Protein AF-A0AAD7EEX3-F1 (afdb_monomer_lite)

Radius of gyration: 23.63 Å; chains: 1; bounding box: 75×48×77 Å

Secondary structure (DSSP, 8-state):
-PPPP---PPP--SSHHHHTTS--HHHHHHHHHHHHHHTT-SSTTHHHHHHHHHHHHHHHHHTTTT-S-HHHHHHHHHHHHHHHTT---TTS-HHHHHHHHHHHHHHHHHHHHHHHHHHHHHH--GGGHHHHHHHHHHHHHHHHHHHHHHHHTTTHHHHHHHHHHHHHHHHHHHHHHHHHHHT--

InterPro domains:
  IPR059179 MLKL-like, MCAfunc domain [cd21037] (50-181)

Structure (mmCIF, N/CA/C/O backbone):
data_AF-A0AAD7EEX3-F1
#
_entry.id   AF-A0AAD7EEX3-F1
#
loop_
_atom_site.group_PDB
_atom_site.id
_atom_site.type_symbol
_atom_site.label_atom_id
_atom_site.label_alt_id
_atom_site.label_comp_id
_atom_site.label_asym_id
_atom_site.label_entity_id
_atom_site.label_seq_id
_atom_site.pdbx_PDB_ins_code
_atom_site.Cartn_x
_atom_site.Cartn_y
_atom_site.Cartn_z
_atom_site.occupancy
_atom_site.B_iso_or_equiv
_atom_site.auth_seq_id
_atom_site.auth_comp_id
_atom_site.auth_asym_id
_atom_site.auth_atom_id
_atom_site.pdbx_PDB_model_num
ATOM 1 N N . MET A 1 1 ? -36.257 -35.886 35.325 1.00 42.59 1 MET A N 1
ATOM 2 C CA . MET A 1 1 ? -35.041 -36.584 34.856 1.00 42.59 1 MET A CA 1
ATOM 3 C C . MET A 1 1 ? -34.690 -36.042 33.483 1.00 42.59 1 MET A C 1
ATOM 5 O O . MET A 1 1 ? -35.590 -35.787 32.696 1.00 42.59 1 MET A O 1
ATOM 9 N N . SER A 1 2 ? -33.412 -35.736 33.291 1.00 36.84 2 SER A N 1
ATOM 10 C CA . SER A 1 2 ? -32.883 -34.766 32.331 1.00 36.84 2 SER A CA 1
ATOM 11 C C . SER A 1 2 ? -32.832 -35.266 30.884 1.00 36.84 2 SER A C 1
ATOM 13 O O . SER A 1 2 ? -32.415 -36.390 30.625 1.00 36.84 2 SER A O 1
ATOM 15 N N . THR A 1 3 ? -33.178 -34.390 29.942 1.00 38.41 3 THR A N 1
ATOM 16 C CA . THR A 1 3 ? -32.831 -34.499 28.517 1.00 38.41 3 THR A CA 1
ATOM 17 C C . THR A 1 3 ? -31.334 -34.229 28.302 1.00 38.41 3 THR A C 1
ATOM 19 O O . THR A 1 3 ? -30.816 -33.292 28.918 1.00 38.41 3 THR A O 1
ATOM 22 N N . PRO A 1 4 ? -30.624 -34.950 27.413 1.00 38.34 4 PRO A N 1
ATOM 23 C CA . PRO A 1 4 ? -29.252 -34.604 27.054 1.00 38.34 4 PRO A CA 1
ATOM 24 C C . PRO A 1 4 ? -29.225 -33.424 26.071 1.00 38.34 4 PRO A C 1
ATOM 26 O O . PRO A 1 4 ? -29.848 -33.468 25.013 1.00 38.34 4 PRO A O 1
ATOM 29 N N . GLN A 1 5 ? -28.467 -32.381 26.413 1.00 35.47 5 GLN A N 1
ATOM 30 C CA . GLN A 1 5 ? -28.053 -31.321 25.493 1.00 35.47 5 GLN A CA 1
ATOM 31 C C . GLN A 1 5 ? -26.934 -31.844 24.580 1.00 35.47 5 GLN A C 1
ATOM 33 O O . GLN A 1 5 ? -25.832 -32.132 25.047 1.00 35.47 5 GLN A O 1
ATOM 38 N N . THR A 1 6 ? -27.166 -31.911 23.269 1.00 33.94 6 THR A N 1
ATOM 39 C CA . THR A 1 6 ? -26.080 -32.001 22.283 1.00 33.94 6 THR A CA 1
ATOM 40 C C . THR A 1 6 ? -25.408 -30.639 22.154 1.00 33.94 6 THR A C 1
ATOM 42 O O . THR A 1 6 ? -25.868 -29.748 21.444 1.00 33.94 6 THR A O 1
ATOM 45 N N . SER A 1 7 ? -24.305 -30.489 22.883 1.00 32.75 7 SER A N 1
ATOM 46 C CA . SER A 1 7 ? -23.315 -29.432 22.708 1.00 32.75 7 SER A CA 1
ATOM 47 C C . SER A 1 7 ? -22.639 -29.586 21.341 1.00 32.75 7 SER A C 1
ATOM 49 O O . SER A 1 7 ? -21.729 -30.394 21.166 1.00 32.75 7 SER A O 1
ATOM 51 N N . THR A 1 8 ? -23.066 -28.805 20.351 1.00 36.16 8 THR A N 1
ATOM 52 C CA . THR A 1 8 ? -22.266 -28.558 19.148 1.00 36.16 8 THR A CA 1
ATOM 53 C C . THR A 1 8 ? -21.136 -27.600 19.516 1.00 36.16 8 THR A C 1
ATOM 55 O O . THR A 1 8 ? -21.286 -26.380 19.448 1.00 36.16 8 THR A O 1
ATOM 58 N N . LYS A 1 9 ? -19.994 -28.150 19.941 1.00 34.88 9 LYS A N 1
ATOM 59 C CA . LYS A 1 9 ? -18.720 -27.418 19.924 1.00 34.88 9 LYS A CA 1
ATOM 60 C C . LYS A 1 9 ? -18.462 -26.936 18.489 1.00 34.88 9 LYS A C 1
ATOM 62 O O . LYS A 1 9 ? -18.470 -27.772 17.584 1.00 34.88 9 LYS A O 1
ATOM 67 N N . PRO A 1 10 ? -18.174 -25.646 18.252 1.00 36.75 10 PRO A N 1
ATOM 68 C CA . PRO A 1 10 ? -17.580 -25.237 16.990 1.00 36.75 10 PRO A CA 1
ATOM 69 C C . PRO A 1 10 ? -16.193 -25.886 16.895 1.00 36.75 10 PRO A C 1
ATOM 71 O O . PRO A 1 10 ? -15.364 -25.725 17.794 1.00 36.75 10 PRO A O 1
ATOM 74 N N . GLY A 1 11 ? -15.962 -26.662 15.835 1.00 34.41 11 GLY A N 1
ATOM 75 C CA . GLY A 1 11 ? -14.647 -27.207 15.498 1.00 34.41 11 GLY A CA 1
ATOM 76 C C . GLY A 1 11 ? -13.620 -26.105 15.189 1.00 34.41 11 GLY A C 1
ATOM 77 O O . GLY A 1 11 ? -13.974 -24.926 15.105 1.00 34.41 11 GLY A O 1
ATOM 78 N N . PRO A 1 12 ? -12.336 -26.462 15.017 1.00 37.53 12 PRO A N 1
ATOM 79 C CA . PRO A 1 12 ? -11.232 -25.518 14.903 1.00 37.53 12 PRO A CA 1
ATOM 80 C C . PRO A 1 12 ? -11.197 -24.870 13.513 1.00 37.53 12 PRO A C 1
ATOM 82 O O . PRO A 1 12 ? -10.319 -25.135 12.700 1.00 37.53 12 PRO A O 1
ATOM 85 N N . VAL A 1 13 ? -12.134 -23.969 13.236 1.00 44.16 13 VAL A N 1
ATOM 86 C CA . VAL A 1 13 ? -12.041 -23.033 12.111 1.00 44.16 13 VAL A CA 1
ATOM 87 C C . VAL A 1 13 ? -11.315 -21.785 12.617 1.00 44.16 13 VAL A C 1
ATOM 89 O O . VAL A 1 13 ? -11.942 -20.760 12.857 1.00 44.16 13 VAL A O 1
ATOM 92 N N . SER A 1 14 ? -10.017 -21.859 12.945 1.00 43.56 14 SER A N 1
ATOM 93 C CA . SER A 1 14 ? -9.374 -20.662 13.531 1.00 43.56 14 SER A CA 1
ATOM 94 C C . SER A 1 14 ? -7.872 -20.477 13.358 1.00 43.56 14 SER A C 1
ATOM 96 O O . SER A 1 14 ? -7.377 -19.410 13.704 1.00 43.56 14 SER A O 1
ATOM 98 N N . THR A 1 15 ? -7.122 -21.419 12.790 1.00 31.38 15 THR A N 1
ATOM 99 C CA . THR A 1 15 ? -5.659 -21.224 12.700 1.00 31.38 15 THR A CA 1
ATOM 100 C C . THR A 1 15 ? -5.207 -20.904 11.281 1.00 31.38 15 THR A C 1
ATOM 102 O O . THR A 1 15 ? -4.448 -19.959 11.089 1.00 31.38 15 THR A O 1
ATOM 105 N N . LEU A 1 16 ? -5.752 -21.590 10.269 1.00 28.31 16 LEU A N 1
ATOM 106 C CA . LEU A 1 16 ? -5.392 -21.335 8.869 1.00 28.31 16 LEU A CA 1
ATOM 107 C C . LEU A 1 16 ? -5.985 -20.024 8.329 1.00 28.31 16 LEU A C 1
ATOM 109 O O . LEU A 1 16 ? -5.279 -19.248 7.697 1.00 28.31 16 LEU A O 1
ATOM 113 N N . ALA A 1 17 ? -7.250 -19.727 8.651 1.00 31.88 17 ALA A N 1
ATOM 114 C CA . ALA A 1 17 ? -7.864 -18.443 8.301 1.00 31.88 17 ALA A CA 1
ATOM 115 C C . ALA A 1 17 ? -7.173 -17.279 9.029 1.00 31.88 17 ALA A C 1
ATOM 117 O O . ALA A 1 17 ? -6.963 -16.217 8.458 1.00 31.88 17 ALA A O 1
ATOM 118 N N . ARG A 1 18 ? -6.720 -17.502 10.270 1.00 33.53 18 ARG A N 1
ATOM 119 C CA . ARG A 1 18 ? -6.061 -16.472 11.080 1.00 33.53 18 ARG A CA 1
ATOM 120 C C . ARG A 1 18 ? -4.621 -16.180 10.651 1.00 33.53 18 ARG A C 1
ATOM 122 O O . ARG A 1 18 ? -4.167 -15.051 10.804 1.00 33.53 18 ARG A O 1
ATOM 129 N N . ALA A 1 19 ? -3.940 -17.157 10.050 1.00 32.38 19 ALA A N 1
ATOM 130 C CA . ALA A 1 19 ? -2.609 -16.991 9.467 1.00 32.38 19 ALA A CA 1
ATOM 131 C C . ALA A 1 19 ? -2.607 -16.145 8.176 1.00 32.38 19 ALA A C 1
ATOM 133 O O . ALA A 1 19 ? -1.583 -15.557 7.835 1.00 32.38 19 ALA A O 1
ATOM 134 N N . ALA A 1 20 ? -3.752 -16.003 7.496 1.00 37.72 20 ALA A N 1
ATOM 135 C CA . ALA A 1 20 ? -3.878 -15.169 6.300 1.00 37.72 20 ALA A CA 1
ATOM 136 C C . ALA A 1 20 ? -3.899 -13.650 6.592 1.00 37.72 20 ALA A C 1
ATOM 138 O O . ALA A 1 20 ? -3.737 -12.859 5.660 1.00 37.72 20 ALA A O 1
ATOM 139 N N . HIS A 1 21 ? -4.038 -13.243 7.862 1.00 47.44 21 HIS A N 1
ATOM 140 C CA . HIS A 1 21 ? -4.288 -11.858 8.303 1.00 47.44 21 HIS A CA 1
ATOM 141 C C . HIS A 1 21 ? -3.046 -11.098 8.803 1.00 47.44 21 HIS A C 1
ATOM 143 O O . HIS A 1 21 ? -3.142 -10.030 9.407 1.00 47.44 21 HIS A O 1
ATOM 149 N N . THR A 1 22 ? -1.852 -11.629 8.553 1.00 55.25 22 THR A N 1
ATOM 150 C CA . THR A 1 22 ? -0.594 -10.928 8.834 1.00 55.25 22 THR A CA 1
ATOM 151 C C . THR A 1 22 ? 0.191 -10.782 7.542 1.00 55.25 22 THR A C 1
ATOM 153 O O . THR A 1 22 ? 0.228 -11.699 6.716 1.00 55.25 22 THR A O 1
ATOM 156 N N . LEU A 1 23 ? 0.826 -9.625 7.357 1.00 66.88 23 LEU A N 1
ATOM 157 C CA . LEU A 1 23 ? 1.911 -9.495 6.395 1.00 66.88 23 LEU A CA 1
ATOM 158 C C . LEU A 1 23 ? 2.989 -10.499 6.825 1.00 66.88 23 LEU A C 1
ATOM 160 O O . LEU A 1 23 ? 3.595 -10.347 7.886 1.00 66.88 23 LEU A O 1
ATOM 164 N N . GLY A 1 24 ? 3.131 -11.592 6.072 1.00 67.19 24 GLY A N 1
ATOM 165 C CA . GLY A 1 24 ? 4.158 -12.592 6.348 1.00 67.19 24 GLY A CA 1
ATOM 166 C C . GLY A 1 24 ? 5.539 -11.962 6.188 1.00 67.19 24 GLY A C 1
ATOM 167 O O . GLY A 1 24 ? 5.706 -11.084 5.340 1.00 67.19 24 GLY A O 1
ATOM 168 N N . SER A 1 25 ? 6.526 -12.412 6.969 1.00 68.25 25 SER A N 1
ATOM 169 C CA . SER A 1 25 ? 7.915 -11.929 6.874 1.00 68.25 25 SER A CA 1
ATOM 170 C C . SER A 1 25 ? 8.437 -11.952 5.434 1.00 68.25 25 SER A C 1
ATOM 172 O O . SER A 1 25 ? 9.002 -10.966 4.979 1.00 68.25 25 SER A O 1
ATOM 174 N N . GLY A 1 26 ? 8.098 -12.997 4.671 1.00 70.44 26 GLY A N 1
ATOM 175 C CA . GLY A 1 26 ? 8.503 -13.130 3.270 1.00 70.44 26 GLY A CA 1
ATOM 176 C C . GLY A 1 26 ? 8.041 -11.998 2.341 1.00 70.44 26 GLY A C 1
ATOM 177 O O . GLY A 1 26 ? 8.740 -11.701 1.379 1.00 70.44 26 GLY A O 1
ATOM 178 N N . ILE A 1 27 ? 6.919 -11.317 2.616 1.00 78.94 27 ILE A N 1
ATOM 179 C CA . ILE A 1 27 ? 6.484 -10.158 1.806 1.00 78.94 27 ILE A CA 1
ATOM 180 C C . ILE A 1 27 ? 7.411 -8.969 2.045 1.00 78.94 27 ILE A C 1
ATOM 182 O O . ILE A 1 27 ? 7.815 -8.297 1.101 1.00 78.94 27 ILE A O 1
ATOM 186 N N . LEU A 1 28 ? 7.765 -8.716 3.303 1.00 80.50 28 LEU A N 1
ATOM 187 C CA . LEU A 1 28 ? 8.675 -7.629 3.647 1.00 80.50 28 LEU A CA 1
ATOM 188 C C . LEU A 1 28 ? 10.081 -7.888 3.141 1.00 80.50 28 LEU A C 1
ATOM 190 O O . LEU A 1 28 ? 10.702 -6.976 2.608 1.00 80.50 28 LEU A O 1
ATOM 194 N N . ASP A 1 29 ? 10.553 -9.125 3.251 1.00 78.88 29 ASP A N 1
ATOM 195 C CA . ASP A 1 29 ? 11.848 -9.510 2.701 1.00 78.88 29 ASP A CA 1
ATOM 196 C C . ASP A 1 29 ? 11.851 -9.343 1.173 1.00 78.88 29 ASP A C 1
ATOM 198 O O . ASP A 1 29 ? 12.786 -8.770 0.621 1.00 78.88 29 ASP A O 1
ATOM 202 N N . THR A 1 30 ? 10.755 -9.711 0.495 1.00 79.94 30 THR A N 1
ATOM 203 C CA . THR A 1 30 ? 10.584 -9.468 -0.949 1.00 79.94 30 THR A CA 1
ATOM 204 C C . THR A 1 30 ? 10.627 -7.978 -1.283 1.00 79.94 30 THR A C 1
ATOM 206 O O . THR A 1 30 ? 11.331 -7.585 -2.206 1.00 79.94 30 THR A O 1
ATOM 209 N N . LEU A 1 31 ? 9.915 -7.130 -0.536 1.00 83.31 31 LEU A N 1
ATOM 210 C CA . LEU A 1 31 ? 9.901 -5.681 -0.763 1.00 83.31 31 LEU A CA 1
ATOM 211 C C . LEU A 1 31 ? 11.257 -5.022 -0.458 1.00 83.31 31 LEU A C 1
ATOM 213 O O . LEU A 1 31 ? 11.640 -4.074 -1.140 1.00 83.31 31 LEU A O 1
ATOM 217 N N . ARG A 1 32 ? 12.007 -5.526 0.528 1.00 83.88 32 ARG A N 1
ATOM 218 C CA . ARG A 1 32 ? 13.373 -5.066 0.832 1.00 83.88 32 ARG A CA 1
ATOM 219 C C . ARG A 1 32 ? 14.346 -5.428 -0.281 1.00 83.88 32 ARG A C 1
ATOM 221 O O . ARG A 1 32 ? 15.034 -4.541 -0.776 1.00 83.88 32 ARG A O 1
ATOM 228 N N . LEU A 1 33 ? 14.327 -6.681 -0.732 1.00 78.56 33 LEU A N 1
ATOM 229 C CA . LEU A 1 33 ? 15.112 -7.127 -1.885 1.00 78.56 33 LEU A CA 1
ATOM 230 C C . LEU A 1 33 ? 14.736 -6.345 -3.147 1.00 78.56 33 LEU A C 1
ATOM 232 O O . LEU A 1 33 ? 15.603 -5.915 -3.900 1.00 78.56 33 LEU A O 1
ATOM 236 N N . ALA A 1 34 ? 13.441 -6.107 -3.355 1.00 79.00 34 ALA A N 1
ATOM 237 C CA . ALA A 1 34 ? 12.955 -5.313 -4.470 1.00 79.00 34 ALA A CA 1
ATOM 238 C C . ALA A 1 34 ? 13.449 -3.864 -4.399 1.00 79.00 34 ALA A C 1
ATOM 240 O O . ALA A 1 34 ? 13.838 -3.309 -5.418 1.00 79.00 34 ALA A O 1
ATOM 241 N N . LYS A 1 35 ? 13.485 -3.251 -3.211 1.00 84.38 35 LYS A N 1
ATOM 242 C CA . LYS A 1 35 ? 14.029 -1.899 -3.022 1.00 84.38 35 LYS A CA 1
ATOM 243 C C . LYS A 1 35 ? 15.515 -1.853 -3.368 1.00 84.38 35 LYS A C 1
ATOM 245 O O . LYS A 1 35 ? 15.947 -0.934 -4.060 1.00 84.38 35 LYS A O 1
ATOM 250 N N . GLU A 1 36 ? 16.288 -2.819 -2.880 1.00 79.75 36 GLU A N 1
ATOM 251 C CA . GLU A 1 36 ? 17.720 -2.917 -3.175 1.00 79.75 36 GLU A CA 1
ATOM 252 C C . GLU A 1 36 ? 17.954 -3.062 -4.679 1.00 79.75 36 GLU A C 1
ATOM 254 O O . GLU A 1 36 ? 18.734 -2.312 -5.255 1.00 79.75 36 GLU A O 1
ATOM 259 N N . ALA A 1 37 ? 17.210 -3.949 -5.335 1.00 73.69 37 ALA A N 1
ATOM 260 C CA . ALA A 1 37 ? 17.374 -4.204 -6.759 1.00 73.69 37 ALA A CA 1
ATOM 261 C C . ALA A 1 37 ? 16.751 -3.125 -7.668 1.00 73.69 37 ALA A C 1
ATOM 263 O O . ALA A 1 37 ? 17.151 -2.999 -8.824 1.00 73.69 37 ALA A O 1
ATOM 264 N N . ALA A 1 38 ? 15.804 -2.331 -7.162 1.00 76.44 38 ALA A N 1
ATOM 265 C CA . ALA A 1 38 ? 15.261 -1.164 -7.853 1.00 76.44 38 ALA A CA 1
ATOM 266 C C . ALA A 1 38 ? 16.136 0.090 -7.695 1.00 76.44 38 ALA A C 1
ATOM 268 O O . ALA A 1 38 ? 15.924 1.067 -8.411 1.00 76.44 38 ALA A O 1
ATOM 269 N N . THR A 1 39 ? 17.108 0.082 -6.775 1.00 78.44 39 THR A N 1
ATOM 270 C CA . THR A 1 39 ? 18.012 1.218 -6.568 1.00 78.44 39 THR A CA 1
ATOM 271 C C . THR A 1 39 ? 18.872 1.411 -7.813 1.00 78.44 39 THR A C 1
ATOM 273 O O . THR A 1 39 ? 19.656 0.536 -8.175 1.00 78.44 39 THR A O 1
ATOM 276 N N . GLY A 1 40 ? 18.719 2.555 -8.481 1.00 70.88 40 GLY A N 1
ATOM 277 C CA . GLY A 1 40 ? 19.400 2.812 -9.754 1.00 70.88 40 GLY A CA 1
ATOM 278 C C . GLY A 1 40 ? 18.831 2.022 -10.940 1.00 70.88 40 GLY A C 1
ATOM 279 O O . GLY A 1 40 ? 19.491 1.919 -11.973 1.00 70.88 40 GLY A O 1
ATOM 280 N N . SER A 1 41 ? 17.622 1.466 -10.805 1.00 70.25 41 SER A N 1
ATOM 281 C CA . SER A 1 41 ? 16.913 0.837 -11.918 1.00 70.25 41 SER A CA 1
ATOM 282 C C . SER A 1 41 ? 16.588 1.859 -13.006 1.00 70.25 41 SER A C 1
ATOM 284 O O . SER A 1 41 ? 16.241 3.006 -12.731 1.00 70.25 41 SER A O 1
ATOM 286 N N . SER A 1 42 ? 16.652 1.410 -14.257 1.00 70.31 42 SER A N 1
ATOM 287 C CA . SER A 1 42 ? 16.195 2.161 -15.427 1.00 70.31 42 SER A CA 1
ATOM 288 C C . SER A 1 42 ? 14.670 2.231 -15.546 1.00 70.31 42 SER A C 1
ATOM 290 O O . SER A 1 42 ? 14.176 2.957 -16.405 1.00 70.31 42 SER A O 1
ATOM 292 N N . VAL A 1 43 ? 13.924 1.469 -14.734 1.00 72.31 43 VAL A N 1
ATOM 293 C CA . VAL A 1 43 ? 12.458 1.453 -14.761 1.00 72.31 43 VAL A CA 1
ATOM 294 C C . VAL A 1 43 ? 11.945 2.682 -14.008 1.00 72.31 43 VAL A C 1
ATOM 296 O O . VAL A 1 43 ? 12.079 2.743 -12.779 1.00 72.31 43 VAL A O 1
ATOM 299 N N . PRO A 1 44 ? 11.355 3.670 -14.700 1.00 75.94 44 PRO A N 1
ATOM 300 C CA . PRO A 1 44 ? 10.949 4.893 -14.037 1.00 75.94 44 PRO A CA 1
ATOM 301 C C . PRO A 1 44 ? 9.744 4.648 -13.114 1.00 75.94 44 PRO A C 1
ATOM 303 O O . PRO A 1 44 ? 8.948 3.727 -13.305 1.00 75.94 44 PRO A O 1
ATOM 306 N N . GLY A 1 45 ? 9.685 5.405 -12.015 1.00 78.88 45 GLY A N 1
ATOM 307 C CA . GLY A 1 45 ? 8.665 5.268 -10.965 1.00 78.88 45 GLY A CA 1
ATOM 308 C C . GLY A 1 45 ? 8.787 4.032 -10.054 1.00 78.88 45 GLY A C 1
ATOM 309 O O . GLY A 1 45 ? 8.198 4.015 -8.968 1.00 78.88 45 GLY A O 1
ATOM 310 N N . LEU A 1 46 ? 9.586 3.022 -10.424 1.00 82.31 46 LEU A N 1
ATOM 311 C CA . LEU A 1 46 ? 9.679 1.747 -9.701 1.00 82.31 46 LEU A CA 1
ATOM 312 C C . LEU A 1 46 ? 10.275 1.899 -8.298 1.00 82.31 46 LEU A C 1
ATOM 314 O O . LEU A 1 46 ? 9.695 1.419 -7.322 1.00 82.31 46 LEU A O 1
ATOM 318 N N . G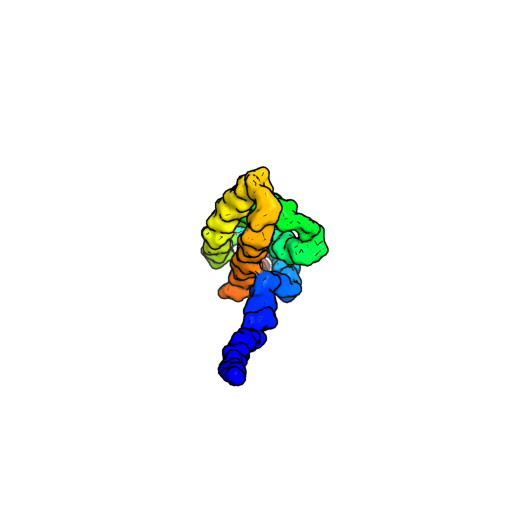LU A 1 47 ? 11.406 2.598 -8.175 1.00 85.69 47 GLU A N 1
ATOM 319 C CA . GLU A 1 47 ? 12.072 2.782 -6.882 1.00 85.69 47 GLU A CA 1
ATOM 320 C C . GLU A 1 47 ? 11.173 3.532 -5.886 1.00 85.69 47 GLU A C 1
ATOM 322 O O . GLU A 1 47 ? 11.012 3.100 -4.741 1.00 85.69 47 GLU A O 1
ATOM 327 N N . GLY A 1 48 ? 10.552 4.632 -6.325 1.00 85.62 48 GLY A N 1
ATOM 328 C CA . GLY A 1 48 ? 9.629 5.414 -5.501 1.00 85.62 48 GLY A CA 1
ATOM 329 C C . GLY A 1 48 ? 8.426 4.586 -5.052 1.00 85.62 48 GLY A C 1
ATOM 330 O O . GLY A 1 48 ? 8.086 4.577 -3.868 1.00 85.62 48 GLY A O 1
ATOM 331 N N . THR A 1 49 ? 7.844 3.814 -5.972 1.00 87.25 49 THR A N 1
ATOM 332 C CA . THR A 1 49 ? 6.707 2.938 -5.676 1.00 87.25 49 THR A CA 1
ATOM 333 C C . THR A 1 49 ? 7.066 1.877 -4.642 1.00 87.25 49 THR A C 1
ATOM 335 O O . THR A 1 49 ? 6.387 1.755 -3.622 1.00 87.25 49 THR A O 1
ATOM 338 N N . ILE A 1 50 ? 8.166 1.146 -4.844 1.00 87.50 50 ILE A N 1
ATOM 339 C CA . ILE A 1 50 ? 8.591 0.096 -3.912 1.00 87.50 50 ILE A CA 1
ATOM 340 C C . ILE A 1 50 ? 8.910 0.682 -2.537 1.00 87.50 50 ILE A C 1
ATOM 342 O O . ILE A 1 50 ? 8.516 0.099 -1.528 1.00 87.50 50 ILE A O 1
ATOM 346 N N . ARG A 1 51 ? 9.576 1.843 -2.467 1.00 89.00 51 ARG A N 1
ATOM 347 C CA . ARG A 1 51 ? 9.867 2.515 -1.190 1.00 89.00 51 ARG A CA 1
ATOM 348 C C . ARG A 1 51 ? 8.589 2.841 -0.420 1.00 89.00 51 ARG A C 1
ATOM 350 O O . ARG A 1 51 ? 8.518 2.542 0.771 1.00 89.00 51 ARG A O 1
ATOM 357 N N . THR A 1 52 ? 7.582 3.400 -1.085 1.00 88.56 52 THR A N 1
ATOM 358 C CA . THR A 1 52 ? 6.310 3.758 -0.443 1.00 88.56 52 THR A CA 1
ATOM 359 C C . THR A 1 52 ? 5.527 2.521 -0.003 1.00 88.56 52 THR A C 1
ATOM 361 O O . THR A 1 52 ? 5.034 2.467 1.125 1.00 88.56 52 THR A O 1
ATOM 364 N N . VAL A 1 53 ? 5.462 1.485 -0.846 1.00 89.69 53 VAL A N 1
ATOM 365 C CA . VAL A 1 53 ? 4.781 0.226 -0.504 1.00 89.69 53 VAL A CA 1
ATOM 366 C C . VAL A 1 53 ? 5.490 -0.500 0.643 1.00 89.69 53 VAL A C 1
ATOM 368 O O . VAL A 1 53 ? 4.820 -1.000 1.548 1.00 89.69 53 VAL A O 1
ATOM 371 N N . LEU A 1 54 ? 6.827 -0.516 0.659 1.00 89.00 54 LEU A N 1
ATOM 372 C CA . LEU A 1 54 ? 7.615 -1.070 1.761 1.00 89.00 54 LEU A CA 1
ATOM 373 C C . LEU A 1 54 ? 7.352 -0.318 3.069 1.00 89.00 54 LEU A C 1
ATOM 375 O O . LEU A 1 54 ? 7.096 -0.958 4.084 1.00 89.00 54 LEU A O 1
ATOM 379 N N . ALA A 1 55 ? 7.354 1.016 3.048 1.00 89.25 55 ALA A N 1
ATOM 380 C CA . ALA A 1 55 ? 7.087 1.818 4.240 1.00 89.25 55 ALA A CA 1
ATOM 381 C C . ALA A 1 55 ? 5.693 1.524 4.826 1.00 89.25 55 ALA A C 1
ATOM 383 O O . ALA A 1 55 ? 5.548 1.311 6.032 1.00 89.25 55 ALA A O 1
ATOM 384 N N . LEU A 1 56 ? 4.669 1.423 3.969 1.00 89.94 56 LEU A N 1
ATOM 385 C CA . LEU A 1 56 ? 3.324 1.024 4.385 1.00 89.94 56 LEU A CA 1
ATOM 386 C C . LEU A 1 56 ? 3.307 -0.402 4.966 1.00 89.94 56 LEU A C 1
ATOM 388 O O . LEU A 1 56 ? 2.675 -0.645 5.996 1.00 89.94 56 LEU A O 1
ATOM 392 N N . ALA A 1 57 ? 4.012 -1.342 4.335 1.00 88.19 57 ALA A N 1
ATOM 393 C CA . ALA A 1 57 ? 4.118 -2.726 4.789 1.00 88.19 57 ALA A CA 1
ATOM 394 C C . ALA A 1 57 ? 4.794 -2.846 6.166 1.00 88.19 57 ALA A C 1
ATOM 396 O O . ALA A 1 57 ? 4.301 -3.575 7.031 1.00 88.19 57 ALA A O 1
ATOM 397 N N . GLU A 1 58 ? 5.885 -2.110 6.392 1.00 87.50 58 GLU A N 1
ATOM 398 C CA . GLU A 1 58 ? 6.604 -2.069 7.671 1.00 87.50 58 GLU A CA 1
ATOM 399 C C . GLU A 1 58 ? 5.723 -1.490 8.777 1.00 87.50 58 GLU A C 1
ATOM 401 O O . GLU A 1 58 ? 5.647 -2.050 9.873 1.00 87.50 58 GLU A O 1
ATOM 406 N N . MET A 1 59 ? 4.970 -0.433 8.470 1.00 85.62 59 MET A N 1
ATOM 407 C CA . MET A 1 59 ? 4.006 0.150 9.396 1.00 85.62 59 MET A CA 1
ATOM 408 C C . MET A 1 59 ? 2.912 -0.873 9.771 1.00 85.62 59 MET A C 1
ATOM 410 O O . MET A 1 59 ? 2.636 -1.116 10.951 1.00 85.62 59 MET A O 1
ATOM 414 N N . VAL A 1 60 ? 2.318 -1.546 8.778 1.00 84.62 60 VAL A N 1
ATOM 415 C CA . VAL A 1 60 ? 1.265 -2.560 8.985 1.00 84.62 60 VAL A CA 1
ATOM 416 C C . VAL A 1 60 ? 1.774 -3.772 9.775 1.00 84.62 60 VAL A C 1
ATOM 418 O O . VAL A 1 60 ? 1.011 -4.373 10.537 1.00 84.62 60 VAL A O 1
ATOM 421 N N . GLN A 1 61 ? 3.056 -4.125 9.660 1.00 80.00 61 GLN A N 1
ATOM 422 C CA . GLN A 1 61 ? 3.665 -5.153 10.505 1.00 80.00 61 GLN A CA 1
ATOM 423 C C . GLN A 1 61 ? 3.921 -4.645 11.935 1.00 80.00 61 GLN A C 1
ATOM 425 O O . GLN A 1 61 ? 3.570 -5.334 12.901 1.00 80.00 61 GLN A O 1
ATOM 430 N N . GLY A 1 62 ? 4.461 -3.429 12.085 1.00 70.62 62 GLY A N 1
ATOM 431 C CA . GLY A 1 62 ? 4.736 -2.780 13.374 1.00 70.62 62 GLY A CA 1
ATOM 432 C C . GLY A 1 62 ? 3.488 -2.580 14.241 1.00 70.62 62 GLY A C 1
ATOM 433 O O . GLY A 1 62 ? 3.559 -2.618 15.474 1.00 70.62 62 GLY A O 1
ATOM 434 N N . PHE A 1 63 ? 2.311 -2.498 13.614 1.00 67.00 63 PHE A N 1
ATOM 435 C CA . PHE A 1 63 ? 1.003 -2.506 14.278 1.00 67.00 63 PHE A CA 1
ATOM 436 C C . PHE A 1 63 ? 0.822 -3.646 15.292 1.00 67.00 63 PHE A C 1
ATOM 438 O O . PHE A 1 63 ? 0.179 -3.444 16.320 1.00 67.00 63 PHE A O 1
ATOM 445 N N . ASN A 1 64 ? 1.375 -4.836 15.028 1.00 57.31 64 ASN A N 1
ATOM 446 C CA . ASN A 1 64 ? 1.236 -5.996 15.915 1.00 57.31 64 ASN A CA 1
ATOM 447 C C . ASN A 1 64 ? 2.207 -5.996 17.099 1.00 57.31 64 ASN A C 1
ATOM 449 O O . ASN A 1 64 ? 1.939 -6.658 18.099 1.00 57.31 64 ASN A O 1
ATOM 453 N N . GLN A 1 65 ? 3.338 -5.299 16.984 1.00 55.75 65 GLN A N 1
ATOM 454 C CA . GLN A 1 65 ? 4.457 -5.437 17.920 1.00 55.75 65 GLN A CA 1
ATOM 455 C C . GLN A 1 65 ? 4.637 -4.207 18.820 1.00 55.75 65 GLN A C 1
ATOM 457 O O . GLN A 1 65 ? 5.099 -4.343 19.951 1.00 55.75 65 GLN A O 1
ATOM 462 N N . SER A 1 66 ? 4.243 -3.014 18.360 1.00 49.72 66 SER A N 1
ATOM 463 C CA . SER A 1 66 ? 4.679 -1.748 18.979 1.00 49.72 66 SER A CA 1
ATOM 464 C C . SER A 1 66 ? 3.533 -0.863 19.486 1.00 49.72 66 SER A C 1
ATOM 466 O O . SER A 1 66 ? 3.734 0.008 20.337 1.00 49.72 66 SER A O 1
ATOM 468 N N . MET A 1 67 ? 2.307 -1.070 19.001 1.00 54.56 67 MET A N 1
ATOM 469 C CA . MET A 1 67 ? 1.188 -0.160 19.250 1.00 54.56 67 MET A CA 1
ATOM 470 C C . MET A 1 67 ? 0.361 -0.581 20.467 1.00 54.56 67 MET A C 1
ATOM 472 O O . MET A 1 67 ? -0.576 -1.367 20.373 1.00 54.56 67 MET A O 1
ATOM 476 N N . LYS A 1 68 ? 0.637 0.029 21.626 1.00 58.50 68 LYS A N 1
ATOM 477 C CA . LYS A 1 68 ? -0.178 -0.137 22.850 1.00 58.50 68 LYS A CA 1
ATOM 478 C C . LYS A 1 68 ? -1.620 0.392 22.705 1.00 58.50 68 LYS A C 1
ATOM 480 O O . LYS A 1 68 ? -2.456 0.131 23.565 1.00 58.50 68 LYS A O 1
ATOM 485 N N . SER A 1 69 ? -1.917 1.149 21.641 1.00 69.81 69 SER A N 1
ATOM 486 C CA . SER A 1 69 ? -3.232 1.742 21.373 1.00 69.81 69 SER A CA 1
ATOM 487 C C . SER A 1 69 ? -3.572 1.720 19.882 1.00 69.81 69 SER A C 1
ATOM 489 O O . SER A 1 69 ? -2.917 2.383 19.078 1.00 69.81 69 SER A O 1
ATOM 491 N N . ASN A 1 70 ? -4.673 1.050 19.532 1.00 68.44 70 ASN A N 1
ATOM 492 C CA . ASN A 1 70 ? -5.210 1.009 18.165 1.00 68.44 70 ASN A CA 1
ATOM 493 C C . ASN A 1 70 ? -5.532 2.406 17.608 1.00 68.44 70 ASN A C 1
ATOM 495 O O . ASN A 1 70 ? -5.480 2.621 16.404 1.00 68.44 70 ASN A O 1
ATOM 499 N N . LYS A 1 71 ? -5.850 3.377 18.477 1.00 71.81 71 LYS A N 1
ATOM 500 C CA . LYS A 1 71 ? -6.125 4.761 18.065 1.00 71.81 71 LYS A CA 1
ATOM 501 C C . LYS A 1 71 ? -4.871 5.457 17.530 1.00 71.81 71 LYS A C 1
ATOM 503 O O . LYS A 1 71 ? -4.966 6.183 16.548 1.00 71.81 71 LYS A O 1
ATOM 508 N N . LYS A 1 72 ? -3.717 5.219 18.165 1.00 76.81 72 LYS A N 1
ATOM 509 C CA . LYS A 1 72 ? -2.418 5.728 17.699 1.00 76.81 72 LYS A CA 1
ATOM 510 C C . LYS A 1 72 ? -2.027 5.050 16.388 1.00 76.81 72 LYS A C 1
ATOM 512 O O . LYS A 1 72 ? -1.664 5.725 15.438 1.00 76.81 72 LYS A O 1
ATOM 517 N N . ALA A 1 73 ? -2.241 3.739 16.327 1.00 73.12 73 ALA A N 1
ATOM 518 C CA . ALA A 1 73 ? -2.019 2.940 15.136 1.00 73.12 73 ALA A CA 1
ATOM 519 C C . ALA A 1 73 ? -2.781 3.511 13.927 1.00 73.12 73 ALA A C 1
ATOM 521 O O . ALA A 1 73 ? -2.187 3.825 12.902 1.00 73.12 73 ALA A O 1
ATOM 522 N N . LEU A 1 74 ? -4.085 3.748 14.068 1.00 78.94 74 LEU A N 1
ATOM 523 C CA . LEU A 1 74 ? -4.917 4.305 13.000 1.00 78.94 74 LEU A CA 1
ATOM 524 C C . LEU A 1 74 ? -4.472 5.709 12.543 1.00 78.94 74 LEU A C 1
ATOM 526 O O . LEU A 1 74 ? -4.583 6.027 11.360 1.00 78.94 74 LEU A O 1
ATOM 530 N N . ALA A 1 75 ? -3.993 6.544 13.471 1.00 81.50 75 ALA A N 1
ATOM 531 C CA . ALA A 1 75 ? -3.461 7.871 13.159 1.00 81.50 75 ALA A CA 1
ATOM 532 C C . ALA A 1 75 ? -2.140 7.798 12.380 1.00 81.50 75 ALA A C 1
ATOM 534 O O . ALA A 1 75 ? -1.896 8.640 11.523 1.00 81.50 75 ALA A O 1
ATOM 535 N N . GLU A 1 76 ? -1.321 6.780 12.647 1.00 83.94 76 GLU A N 1
ATOM 536 C CA . GLU A 1 76 ? -0.073 6.543 11.921 1.00 83.94 76 GLU A CA 1
ATOM 537 C C . GLU A 1 76 ? -0.294 5.844 10.579 1.00 83.94 76 GLU A C 1
ATOM 539 O O . GLU A 1 76 ? 0.425 6.153 9.645 1.00 83.94 76 GLU A O 1
ATOM 544 N N . LEU A 1 77 ? -1.301 4.974 10.428 1.00 85.69 77 LEU A N 1
ATOM 545 C CA . LEU A 1 77 ? -1.599 4.286 9.161 1.00 85.69 77 LEU A CA 1
ATOM 546 C C . LEU A 1 77 ? -2.051 5.239 8.049 1.00 85.69 77 LEU A C 1
ATOM 548 O O . LEU A 1 77 ? -1.701 5.043 6.887 1.00 85.69 77 LEU A O 1
ATOM 552 N N . GLN A 1 78 ? -2.863 6.242 8.389 1.00 88.62 78 GLN A N 1
ATOM 553 C CA . GLN A 1 78 ? -3.490 7.113 7.395 1.00 88.62 78 GLN A CA 1
ATOM 554 C C . GLN A 1 78 ? -2.469 7.861 6.512 1.00 88.62 78 GLN A C 1
ATOM 556 O O . GLN A 1 78 ? -2.651 7.807 5.298 1.00 88.62 78 GLN A O 1
ATOM 561 N N . PRO A 1 79 ? -1.417 8.514 7.047 1.00 90.06 79 PRO A N 1
ATOM 562 C CA . PRO A 1 79 ? -0.388 9.155 6.229 1.00 90.06 79 PRO A CA 1
ATOM 563 C C . PRO A 1 79 ? 0.221 8.235 5.167 1.00 90.06 79 PRO A C 1
ATOM 565 O O . PRO A 1 79 ? 0.238 8.605 4.003 1.00 90.06 79 PRO A O 1
ATOM 568 N N . TYR A 1 80 ? 0.607 7.003 5.519 1.00 90.31 80 TYR A N 1
ATOM 569 C CA . TYR A 1 80 ? 1.203 6.070 4.549 1.00 90.31 80 TYR A CA 1
ATOM 570 C C . TYR A 1 80 ? 0.223 5.656 3.446 1.00 90.31 80 TYR A C 1
ATOM 572 O O . TYR A 1 80 ? 0.622 5.470 2.299 1.00 90.31 80 TYR A O 1
ATOM 580 N N . LEU A 1 81 ? -1.066 5.509 3.776 1.00 91.12 81 LEU A N 1
ATOM 581 C CA . LEU A 1 81 ? -2.094 5.254 2.765 1.00 91.12 81 LEU A CA 1
ATOM 582 C C . LEU A 1 81 ? -2.299 6.473 1.857 1.00 91.12 81 LEU A C 1
ATOM 584 O O . LEU A 1 81 ? -2.485 6.310 0.656 1.00 91.12 81 LEU A O 1
ATOM 588 N N . GLU A 1 82 ? -2.264 7.685 2.413 1.00 92.19 82 GLU A N 1
ATOM 589 C CA . GLU A 1 82 ? -2.354 8.918 1.628 1.00 92.19 82 GLU A CA 1
ATOM 590 C C . GLU A 1 82 ? -1.132 9.120 0.728 1.00 92.19 82 GLU A C 1
ATOM 592 O O . GLU A 1 82 ? -1.307 9.558 -0.405 1.00 92.19 82 GLU A O 1
ATOM 597 N N . ASP A 1 83 ? 0.068 8.774 1.191 1.00 91.62 83 ASP A N 1
ATOM 598 C CA . ASP A 1 83 ? 1.296 8.837 0.395 1.00 91.62 83 ASP A CA 1
ATOM 599 C C . ASP A 1 83 ? 1.246 7.840 -0.767 1.00 91.62 83 ASP A C 1
ATOM 601 O O . ASP A 1 83 ? 1.505 8.218 -1.908 1.00 91.62 83 ASP A O 1
ATOM 605 N N . LEU A 1 84 ? 0.803 6.601 -0.516 1.00 91.25 84 LEU A N 1
ATOM 606 C CA . LEU A 1 84 ? 0.541 5.616 -1.571 1.00 91.25 84 LEU A CA 1
ATOM 607 C C . LEU A 1 84 ? -0.471 6.143 -2.603 1.00 91.25 84 LEU A C 1
ATOM 609 O O . LEU A 1 84 ? -0.292 5.964 -3.808 1.00 91.25 84 LEU A O 1
ATOM 613 N N . ASN A 1 85 ? -1.520 6.824 -2.138 1.00 91.06 85 ASN A N 1
ATOM 614 C CA . ASN A 1 85 ? -2.575 7.371 -2.990 1.00 91.06 85 ASN A CA 1
ATOM 615 C C . ASN A 1 85 ? -2.168 8.631 -3.772 1.00 91.06 85 ASN A C 1
ATOM 617 O O . ASN A 1 85 ? -2.955 9.122 -4.577 1.00 91.06 85 ASN A O 1
ATOM 621 N N . LYS A 1 86 ? -0.977 9.179 -3.509 1.00 91.44 86 LYS A N 1
ATOM 622 C CA . LYS A 1 86 ? -0.423 10.365 -4.176 1.00 91.44 86 LYS A CA 1
ATOM 623 C C . LYS A 1 86 ? 0.773 10.046 -5.068 1.00 91.44 86 LYS A C 1
ATOM 625 O O . LYS A 1 86 ? 1.333 10.975 -5.643 1.00 91.44 86 LYS A O 1
ATOM 630 N N . ILE A 1 87 ? 1.192 8.781 -5.157 1.00 87.75 87 ILE A N 1
ATOM 631 C CA . ILE A 1 87 ? 2.273 8.401 -6.068 1.00 87.75 87 ILE A CA 1
ATOM 632 C C . ILE A 1 87 ? 1.838 8.756 -7.488 1.00 87.75 87 ILE A C 1
ATOM 634 O O . ILE A 1 87 ? 0.794 8.291 -7.948 1.00 87.75 87 ILE A O 1
ATOM 638 N N . ASP A 1 88 ? 2.642 9.586 -8.147 1.00 87.12 88 ASP A N 1
ATOM 639 C CA . ASP A 1 88 ? 2.455 9.913 -9.551 1.00 87.12 88 ASP A CA 1
ATOM 640 C C . ASP A 1 88 ? 2.826 8.699 -10.407 1.00 87.12 88 ASP A C 1
ATOM 642 O O . ASP A 1 88 ? 3.907 8.123 -10.266 1.00 87.12 88 ASP A O 1
ATOM 646 N N . THR A 1 89 ? 1.900 8.294 -11.269 1.00 85.88 89 THR A N 1
ATOM 647 C CA . THR A 1 89 ? 2.039 7.137 -12.152 1.00 85.88 89 THR A CA 1
ATOM 648 C C . THR A 1 89 ? 2.426 7.534 -13.578 1.00 85.88 89 THR A C 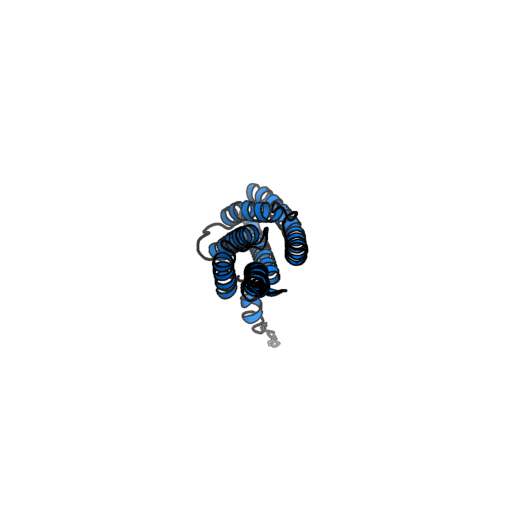1
ATOM 650 O O . THR A 1 89 ? 2.595 6.655 -14.422 1.00 85.88 89 THR A O 1
ATOM 653 N N . SER A 1 90 ? 2.584 8.836 -13.855 1.00 84.50 90 SER A N 1
ATOM 654 C CA . SER A 1 90 ? 2.894 9.383 -15.183 1.00 84.50 90 SER A CA 1
ATOM 655 C C . SER A 1 90 ? 4.175 8.806 -15.794 1.00 84.50 90 SER A C 1
ATOM 657 O O . SER A 1 90 ? 4.189 8.487 -16.982 1.00 84.50 90 SER A O 1
ATOM 659 N N . ASP A 1 91 ? 5.197 8.596 -14.966 1.00 80.88 91 ASP A N 1
ATOM 660 C CA . ASP A 1 91 ? 6.499 8.060 -15.371 1.00 80.88 91 ASP A CA 1
ATOM 661 C C . ASP A 1 91 ? 6.601 6.526 -15.239 1.00 80.88 91 ASP A C 1
ATOM 663 O O . ASP A 1 91 ? 7.624 5.934 -15.580 1.00 80.88 91 ASP A O 1
ATOM 667 N N . CYS A 1 92 ? 5.571 5.844 -14.731 1.00 81.38 92 CYS A N 1
ATOM 668 C CA . CYS A 1 92 ? 5.614 4.392 -14.552 1.00 81.38 92 CYS A CA 1
ATOM 669 C C . CYS A 1 92 ? 5.497 3.645 -15.891 1.00 81.38 92 CYS A C 1
ATOM 671 O O . CYS A 1 92 ? 4.839 4.098 -16.829 1.00 81.38 92 CYS A O 1
ATOM 673 N N . SER A 1 93 ? 6.069 2.438 -15.964 1.00 79.56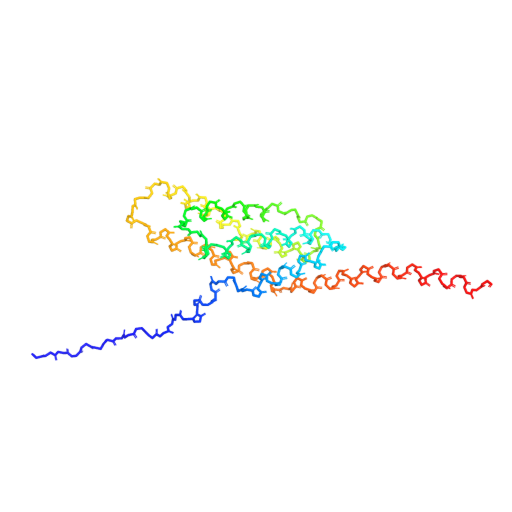 93 SER A N 1
ATOM 674 C CA . SER A 1 93 ? 5.722 1.490 -17.032 1.00 79.56 93 SER A CA 1
ATOM 675 C C . SER A 1 93 ? 4.213 1.197 -17.009 1.00 79.56 93 SER A C 1
ATOM 677 O O . SER A 1 93 ? 3.588 1.273 -15.953 1.00 79.56 93 SER A O 1
ATOM 679 N N . ASN A 1 94 ? 3.615 0.831 -18.149 1.00 82.12 94 ASN A N 1
ATOM 680 C CA . ASN A 1 94 ? 2.169 0.563 -18.213 1.00 82.12 94 ASN A CA 1
ATOM 681 C C . ASN A 1 94 ? 1.716 -0.514 -17.204 1.00 82.12 94 ASN A C 1
ATOM 683 O O . ASN A 1 94 ? 0.696 -0.329 -16.551 1.00 82.12 94 ASN A O 1
ATOM 687 N N . ASP A 1 95 ? 2.493 -1.592 -17.019 1.00 79.62 95 ASP A N 1
ATOM 688 C CA . ASP A 1 95 ? 2.168 -2.641 -16.032 1.00 79.62 95 ASP A CA 1
ATOM 689 C C . ASP A 1 95 ? 2.203 -2.103 -14.593 1.00 79.62 95 ASP A C 1
ATOM 691 O O . ASP A 1 95 ? 1.243 -2.266 -13.835 1.00 79.62 95 ASP A O 1
ATOM 695 N N . LEU A 1 96 ? 3.283 -1.401 -14.228 1.00 81.19 96 LEU A N 1
ATOM 696 C CA . LEU A 1 96 ? 3.433 -0.805 -12.904 1.00 81.19 96 LEU A CA 1
ATOM 697 C C . LEU A 1 96 ? 2.342 0.233 -12.634 1.00 81.19 96 LEU A C 1
ATOM 699 O O . LEU A 1 96 ? 1.788 0.262 -11.535 1.00 81.19 96 LEU A O 1
ATOM 703 N N . LYS A 1 97 ? 2.021 1.055 -13.635 1.00 86.44 97 LYS A N 1
ATOM 704 C CA . LYS A 1 97 ? 0.957 2.055 -13.589 1.00 86.44 97 LYS A CA 1
ATOM 705 C C . LYS A 1 97 ? -0.392 1.405 -13.307 1.00 86.44 97 LYS A C 1
ATOM 707 O O . LYS A 1 97 ? -1.006 1.744 -12.301 1.00 86.44 97 LYS A O 1
ATOM 712 N N . ASP A 1 98 ? -0.820 0.444 -14.124 1.00 86.69 98 ASP A N 1
ATOM 713 C CA . ASP A 1 98 ? -2.127 -0.209 -13.976 1.00 86.69 98 ASP A CA 1
ATOM 714 C C . ASP A 1 98 ? -2.259 -0.883 -12.602 1.00 86.69 98 ASP A C 1
ATOM 716 O O . ASP A 1 98 ? -3.292 -0.798 -11.929 1.00 86.69 98 ASP A O 1
ATOM 720 N N . ARG A 1 99 ? -1.181 -1.519 -12.132 1.00 83.75 99 ARG A N 1
ATOM 721 C CA . ARG A 1 99 ? -1.131 -2.149 -10.807 1.00 83.75 99 ARG A CA 1
ATOM 722 C C . ARG A 1 99 ? -1.183 -1.142 -9.671 1.00 83.75 99 ARG A C 1
ATOM 724 O O . ARG A 1 99 ? -1.874 -1.384 -8.678 1.00 83.75 99 ARG A O 1
ATOM 731 N N . LEU A 1 100 ? -0.436 -0.049 -9.783 1.00 87.19 100 LEU A N 1
ATOM 732 C CA . LEU A 1 100 ? -0.409 0.994 -8.771 1.00 87.19 100 LEU A CA 1
ATOM 733 C C . LEU A 1 100 ? -1.755 1.718 -8.715 1.00 87.19 100 LEU A C 1
ATOM 735 O O . LEU A 1 100 ? -2.294 1.868 -7.625 1.00 87.19 100 LEU A O 1
ATOM 739 N N . GLU A 1 101 ? -2.361 2.053 -9.850 1.00 90.44 101 GLU A N 1
ATOM 740 C CA . GLU A 1 101 ? -3.702 2.643 -9.914 1.00 90.44 101 GLU A CA 1
ATOM 741 C C . GLU A 1 101 ? -4.759 1.700 -9.325 1.00 90.44 101 GLU A C 1
ATOM 743 O O . GLU A 1 101 ? -5.588 2.112 -8.508 1.00 90.44 101 GLU A O 1
ATOM 748 N N . ALA A 1 102 ? -4.693 0.401 -9.636 1.00 90.00 102 ALA A N 1
ATOM 749 C CA . ALA A 1 102 ? -5.558 -0.595 -9.010 1.00 90.00 102 ALA A CA 1
ATOM 750 C C . ALA A 1 102 ? -5.358 -0.662 -7.487 1.00 90.00 102 ALA A C 1
ATOM 752 O O . ALA A 1 102 ? -6.328 -0.818 -6.736 1.00 90.00 102 ALA A O 1
ATOM 753 N N . PHE A 1 103 ? -4.121 -0.529 -7.005 1.00 90.62 103 PHE A N 1
ATOM 754 C CA . PHE A 1 103 ? -3.838 -0.482 -5.575 1.00 90.62 103 PHE A CA 1
ATOM 755 C C . PHE A 1 103 ? -4.378 0.810 -4.937 1.00 90.62 103 PHE A C 1
ATOM 757 O O . PHE A 1 103 ? -5.079 0.733 -3.926 1.00 90.62 103 PHE A O 1
ATOM 764 N N . GLN A 1 104 ? -4.157 1.971 -5.559 1.00 92.38 104 GLN A N 1
ATOM 765 C CA . GLN A 1 104 ? -4.673 3.282 -5.142 1.00 92.38 104 GLN A CA 1
ATOM 766 C C . GLN A 1 104 ? -6.206 3.282 -5.028 1.00 92.38 104 GLN A C 1
ATOM 768 O O . GLN A 1 104 ? -6.766 3.677 -3.998 1.00 92.38 104 GLN A O 1
ATOM 773 N N . MET A 1 105 ? -6.904 2.722 -6.021 1.00 93.31 105 MET A N 1
ATOM 774 C CA . MET A 1 105 ? -8.360 2.552 -5.978 1.00 93.31 105 MET A CA 1
ATOM 775 C C . MET A 1 105 ? -8.819 1.695 -4.790 1.00 93.31 105 MET A C 1
ATOM 777 O O . MET A 1 105 ? -9.817 2.022 -4.146 1.00 93.31 105 MET A O 1
ATOM 781 N N . LYS A 1 106 ? -8.088 0.622 -4.456 1.00 92.00 106 LYS A N 1
ATOM 782 C CA . LYS A 1 106 ? -8.410 -0.257 -3.316 1.00 92.00 106 LYS A CA 1
ATOM 783 C C . LYS A 1 106 ? -8.143 0.406 -1.959 1.00 92.00 106 LYS A C 1
ATOM 785 O O . LYS A 1 106 ? -8.884 0.148 -1.009 1.00 92.00 106 LYS A O 1
ATOM 790 N N . VAL A 1 107 ? -7.128 1.270 -1.842 1.00 92.00 107 VAL A N 1
ATOM 791 C CA . VAL A 1 107 ? -6.802 1.951 -0.571 1.00 92.00 107 VAL A CA 1
ATOM 792 C C . VAL A 1 107 ? -7.594 3.232 -0.333 1.00 92.00 107 VAL A C 1
ATOM 794 O O . VAL A 1 107 ? -7.820 3.593 0.821 1.00 92.00 107 VAL A O 1
ATOM 797 N N . THR A 1 108 ? -8.093 3.887 -1.381 1.00 93.38 108 THR A N 1
ATOM 798 C CA . THR A 1 108 ? -8.950 5.080 -1.276 1.00 93.38 108 THR A CA 1
ATOM 799 C C . THR A 1 108 ? -10.121 4.920 -0.283 1.00 93.38 108 THR A C 1
ATOM 801 O O . THR A 1 108 ? -10.251 5.760 0.618 1.00 93.38 108 THR A O 1
ATOM 804 N N . PRO A 1 109 ? -10.960 3.862 -0.345 1.00 92.62 109 PRO A N 1
ATOM 805 C CA . PRO A 1 109 ? -12.033 3.675 0.635 1.00 92.62 109 PRO A CA 1
ATOM 806 C C . PRO A 1 109 ? -11.499 3.446 2.059 1.00 92.62 109 PRO A C 1
ATOM 808 O O . PRO A 1 109 ? -12.084 3.944 3.019 1.00 92.62 109 PRO A O 1
ATOM 811 N N . ILE A 1 110 ? -10.348 2.783 2.208 1.00 91.56 110 ILE A N 1
ATOM 812 C CA . ILE A 1 110 ? -9.703 2.541 3.509 1.00 91.56 110 ILE A CA 1
ATOM 813 C C . ILE A 1 110 ? -9.271 3.869 4.150 1.00 91.56 110 ILE A C 1
ATOM 815 O O . ILE A 1 110 ? -9.464 4.063 5.350 1.00 91.56 110 ILE A O 1
ATOM 819 N N . ILE A 1 111 ? -8.758 4.827 3.368 1.00 91.31 111 ILE A N 1
ATOM 820 C CA . ILE A 1 111 ? -8.412 6.177 3.854 1.00 91.31 111 ILE A CA 1
ATOM 821 C C . ILE A 1 111 ? -9.651 6.881 4.423 1.00 91.31 111 ILE A C 1
ATOM 823 O O . ILE A 1 111 ? -9.595 7.473 5.508 1.00 91.31 111 ILE A O 1
ATOM 827 N N . ALA A 1 112 ? -10.782 6.810 3.717 1.00 90.62 112 ALA A N 1
ATOM 828 C CA . ALA A 1 112 ? -12.038 7.401 4.174 1.00 90.62 112 ALA A CA 1
ATOM 829 C C . ALA A 1 112 ? -12.541 6.741 5.471 1.00 90.62 112 ALA A C 1
ATOM 831 O O . ALA A 1 112 ? -12.959 7.431 6.408 1.00 90.62 112 ALA A O 1
ATOM 832 N N . GLU A 1 113 ? -12.443 5.414 5.567 1.00 89.38 113 GLU A N 1
ATOM 833 C CA . GLU A 1 113 ? -12.790 4.654 6.770 1.00 89.38 113 GLU A CA 1
ATOM 834 C C . GLU A 1 113 ? -11.881 5.009 7.960 1.00 89.38 113 GLU A C 1
ATOM 836 O O . GLU A 1 113 ? -12.387 5.251 9.060 1.00 89.38 113 GLU A O 1
ATOM 841 N N . CYS A 1 114 ? -10.566 5.147 7.746 1.00 87.00 114 CYS A N 1
ATOM 842 C CA . CYS A 1 114 ? -9.612 5.617 8.754 1.00 87.00 114 CYS A CA 1
ATOM 843 C C . CYS A 1 114 ? -10.022 6.985 9.320 1.00 87.00 114 CYS A C 1
ATOM 845 O O . CYS A 1 114 ? -10.122 7.142 10.540 1.00 87.00 114 CYS A O 1
ATOM 847 N N . LYS A 1 115 ? -10.342 7.956 8.454 1.00 87.31 115 LYS A N 1
ATOM 848 C CA . LYS A 1 115 ? -10.813 9.292 8.866 1.00 87.31 115 LYS A CA 1
ATOM 849 C C . LYS A 1 115 ? -12.105 9.208 9.684 1.00 87.31 115 LYS A C 1
ATOM 851 O O . LYS A 1 115 ? -12.208 9.809 10.756 1.00 87.31 115 LYS A O 1
ATOM 856 N N . SER A 1 116 ? -13.074 8.414 9.221 1.00 86.06 116 SER A N 1
ATOM 857 C CA . SER A 1 116 ? -14.352 8.206 9.916 1.00 86.06 116 SER A CA 1
ATOM 858 C C . SER A 1 116 ? -14.161 7.601 11.310 1.00 86.06 116 SER A C 1
ATOM 860 O O . SER A 1 116 ? -14.759 8.061 12.288 1.00 86.06 116 SER A O 1
ATOM 862 N N . LEU A 1 117 ? -13.299 6.589 11.430 1.00 82.81 117 LEU A N 1
ATOM 863 C CA . LEU A 1 117 ? -13.006 5.932 12.700 1.00 82.81 117 LEU A CA 1
ATOM 864 C C . LEU A 1 117 ? -12.258 6.852 13.663 1.00 82.81 117 LEU A C 1
ATOM 866 O O . LEU A 1 117 ? -12.616 6.889 14.835 1.00 82.81 117 LEU A O 1
ATOM 870 N N . GLN A 1 118 ? -11.294 7.650 13.203 1.00 80.56 118 GLN A N 1
ATOM 871 C CA . GLN A 1 118 ? -10.612 8.612 14.074 1.00 80.56 118 GLN A CA 1
ATOM 872 C C . GLN A 1 118 ? -11.576 9.653 14.658 1.00 80.56 118 GLN A C 1
ATOM 874 O O . GLN A 1 118 ? -11.474 9.985 15.842 1.00 80.56 118 GLN A O 1
ATOM 879 N N . LEU A 1 119 ? -12.535 10.140 13.860 1.00 80.12 119 LEU A N 1
ATOM 880 C CA . LEU A 1 119 ? -13.585 11.050 14.328 1.00 80.12 119 LEU A CA 1
ATOM 881 C C . LEU A 1 119 ? -14.484 10.369 15.367 1.00 80.12 119 LEU A C 1
ATOM 883 O O . LEU A 1 119 ? -14.684 10.908 16.455 1.00 80.12 119 LEU A O 1
ATOM 887 N N . LYS A 1 120 ? -14.957 9.149 15.088 1.00 74.81 120 LYS A N 1
ATOM 888 C CA . LYS A 1 120 ? -15.786 8.369 16.026 1.00 74.81 120 LYS A CA 1
ATOM 889 C C . LYS A 1 120 ? -15.035 8.028 17.315 1.00 74.81 120 LYS A C 1
ATOM 891 O O . LYS A 1 120 ? -15.603 8.153 18.393 1.00 74.81 120 LYS A O 1
ATOM 896 N N . GLY A 1 121 ? -13.746 7.704 17.221 1.00 67.69 121 GLY A N 1
ATOM 897 C CA . GLY A 1 121 ? -12.843 7.407 18.335 1.00 67.69 121 GLY A CA 1
ATOM 898 C C . GLY A 1 121 ? -12.554 8.592 19.267 1.00 67.69 121 GLY A C 1
ATOM 899 O O . GLY A 1 121 ? -11.962 8.410 20.335 1.00 67.69 121 GLY A O 1
ATOM 900 N N . LYS A 1 122 ? -12.928 9.820 18.882 1.00 67.50 122 LYS A N 1
ATOM 901 C CA . LYS A 1 122 ? -12.944 10.993 19.776 1.00 67.50 122 LYS A CA 1
ATOM 902 C C . LYS A 1 122 ? -14.227 11.071 20.613 1.00 67.50 122 LYS A C 1
ATOM 904 O O . LYS A 1 122 ? -14.202 11.695 21.664 1.00 67.50 122 LYS A O 1
ATOM 909 N N . VAL A 1 123 ? -15.306 10.424 20.168 1.00 62.66 123 VAL A N 1
ATOM 910 C CA . VAL A 1 123 ? -16.663 10.539 20.734 1.00 62.66 123 VAL A CA 1
ATOM 911 C C . VAL A 1 123 ? -17.116 9.244 21.432 1.00 62.66 123 VAL A C 1
ATOM 913 O O . VAL A 1 123 ? -18.027 9.254 22.253 1.00 62.66 123 VAL A O 1
ATOM 916 N N . THR A 1 124 ? -16.492 8.099 21.142 1.00 58.41 124 THR A N 1
ATOM 917 C CA . THR A 1 124 ? -16.893 6.800 21.705 1.00 58.41 124 THR A CA 1
ATOM 918 C C . THR A 1 124 ? -16.464 6.602 23.161 1.00 58.41 124 THR A C 1
ATOM 920 O O . THR A 1 124 ? -15.274 6.519 23.461 1.00 58.41 124 THR A O 1
ATOM 923 N N . HIS A 1 125 ? -17.453 6.409 24.039 1.00 54.78 125 HIS A N 1
ATOM 924 C CA . HIS A 1 125 ? -17.288 5.863 25.389 1.00 54.78 125 HIS A CA 1
ATOM 925 C C . HIS A 1 125 ? -16.820 4.392 25.387 1.00 54.78 125 HIS A C 1
ATOM 927 O O . HIS A 1 125 ? -17.041 3.641 24.434 1.00 54.78 125 HIS A O 1
ATOM 933 N N . PHE A 1 126 ? -16.222 3.986 26.513 1.00 48.44 126 PHE A N 1
ATOM 934 C CA . PHE A 1 126 ? -15.568 2.698 26.803 1.00 48.44 126 PHE A CA 1
ATOM 935 C C . PHE A 1 126 ? -16.323 1.441 26.307 1.00 48.44 126 PHE A C 1
ATOM 937 O O . PHE A 1 126 ? -15.697 0.484 25.855 1.00 48.44 126 PHE A O 1
ATOM 944 N N . TRP A 1 127 ? -17.662 1.465 26.287 1.00 46.44 127 TRP A N 1
ATOM 945 C CA . TRP A 1 127 ? -18.524 0.338 25.894 1.00 46.44 127 TRP A CA 1
ATOM 946 C C . TRP A 1 127 ? -18.462 -0.052 24.404 1.00 46.44 127 TRP A C 1
ATOM 948 O O . TRP A 1 127 ? -18.789 -1.186 24.067 1.00 46.44 127 TRP A O 1
ATOM 958 N N . LYS A 1 128 ? -17.985 0.827 23.506 1.00 62.06 128 LYS A N 1
ATOM 959 C CA . LYS A 1 128 ? -17.778 0.511 22.071 1.00 62.06 128 LYS A CA 1
ATOM 960 C C . LYS A 1 128 ? -16.328 0.143 21.720 1.00 62.06 128 LYS A C 1
ATOM 962 O O . LYS A 1 128 ? -15.996 -0.031 20.549 1.00 62.06 128 LYS A O 1
ATOM 967 N N . GLY A 1 129 ? -15.451 0.003 22.719 1.00 66.19 129 GLY A N 1
ATOM 968 C CA . GLY A 1 129 ? -14.018 -0.240 22.508 1.00 66.19 129 GLY A CA 1
ATOM 969 C C . GLY A 1 129 ? -13.698 -1.555 21.787 1.00 66.19 129 GLY A C 1
ATOM 970 O O . GLY A 1 129 ? -12.752 -1.602 20.999 1.00 66.19 129 GLY A O 1
ATOM 971 N N . LYS A 1 130 ? -14.501 -2.607 22.004 1.00 72.00 130 LYS A N 1
ATOM 972 C CA . LYS A 1 130 ? -14.332 -3.906 21.331 1.00 72.00 130 LYS A CA 1
ATOM 973 C C . LYS A 1 130 ? -14.646 -3.820 19.833 1.00 72.00 130 LYS A C 1
ATOM 975 O O . LYS A 1 130 ? -13.797 -4.174 19.025 1.00 72.00 130 LYS A O 1
ATOM 980 N N . GLU A 1 131 ? -15.805 -3.267 19.476 1.00 75.62 131 GLU A N 1
ATOM 981 C CA . GLU A 1 131 ? -16.216 -3.055 18.078 1.00 75.62 131 GLU A CA 1
ATOM 982 C C . GLU A 1 131 ? -15.227 -2.135 17.340 1.00 75.62 131 GLU A C 1
ATOM 984 O O . GLU A 1 131 ? -14.855 -2.373 16.194 1.00 75.62 131 GLU A O 1
ATOM 989 N N . TYR A 1 132 ? -14.738 -1.095 18.023 1.00 76.06 132 TYR A N 1
ATOM 990 C CA . TYR A 1 132 ? -13.725 -0.193 17.479 1.00 76.06 132 TYR A CA 1
ATOM 991 C C . TYR A 1 132 ? -12.399 -0.911 17.187 1.00 76.06 132 TYR A C 1
ATOM 993 O O . TYR A 1 132 ? -11.787 -0.697 16.143 1.00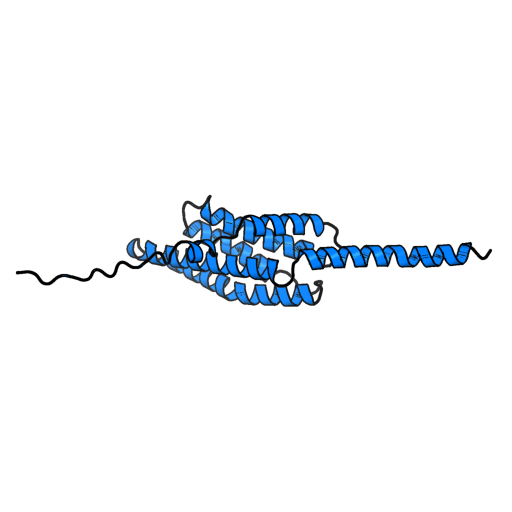 76.06 132 TYR A O 1
ATOM 1001 N N . LYS A 1 133 ? -11.960 -1.797 18.090 1.00 77.19 133 LYS A N 1
ATOM 1002 C CA . LYS A 1 133 ? -10.763 -2.625 17.899 1.00 77.19 133 LYS A CA 1
ATOM 1003 C C . LYS A 1 133 ? -10.916 -3.587 16.721 1.00 77.19 133 LYS A C 1
ATOM 1005 O O . LYS A 1 133 ? -9.979 -3.708 15.941 1.00 77.19 133 LYS A O 1
ATOM 1010 N N . GLU A 1 134 ? -12.068 -4.236 16.587 1.00 82.38 134 GLU A N 1
ATOM 1011 C CA . GLU A 1 134 ? -12.354 -5.158 15.479 1.00 82.38 134 GLU A CA 1
ATOM 1012 C C . GLU A 1 134 ? -12.340 -4.439 14.124 1.00 82.38 134 GLU A C 1
ATOM 1014 O O . GLU A 1 134 ? -11.734 -4.937 13.183 1.00 82.38 134 GLU A O 1
ATOM 1019 N N . LYS A 1 135 ? -12.890 -3.222 14.037 1.00 82.94 135 LYS A N 1
ATOM 1020 C CA . LYS A 1 135 ? -12.848 -2.421 12.799 1.00 82.94 135 LYS A CA 1
ATOM 1021 C C . LYS A 1 135 ? -11.438 -1.989 12.397 1.00 82.94 135 LYS A C 1
ATOM 1023 O O . LYS A 1 135 ? -11.102 -2.007 11.221 1.00 82.94 135 LYS A O 1
ATOM 1028 N N . ILE A 1 136 ? -10.597 -1.610 13.359 1.00 80.19 136 ILE A N 1
ATOM 1029 C CA . ILE A 1 136 ? -9.196 -1.259 13.064 1.00 80.19 136 ILE A CA 1
ATOM 1030 C C . ILE A 1 136 ? -8.414 -2.491 12.604 1.00 80.19 136 ILE A C 1
ATOM 1032 O O . ILE A 1 136 ? -7.580 -2.402 11.705 1.00 80.19 136 ILE A O 1
ATOM 1036 N N . GLN A 1 137 ? -8.696 -3.633 13.223 1.00 81.00 137 GLN A N 1
ATOM 1037 C CA . GLN A 1 137 ? -8.114 -4.912 12.855 1.00 81.00 137 GLN A CA 1
ATOM 1038 C C . GLN A 1 137 ? -8.506 -5.315 11.422 1.00 81.00 137 GLN A C 1
ATOM 1040 O O . GLN A 1 137 ? -7.628 -5.662 10.639 1.00 81.00 137 GLN A O 1
ATOM 1045 N N . ASP A 1 138 ? -9.780 -5.169 11.053 1.00 85.94 138 ASP A N 1
ATOM 1046 C CA . ASP A 1 138 ? -10.269 -5.405 9.688 1.00 85.94 138 ASP A CA 1
ATOM 1047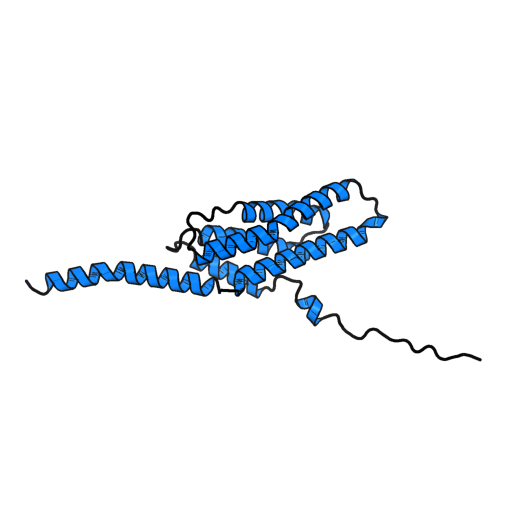 C C . ASP A 1 138 ? -9.576 -4.508 8.647 1.00 85.94 138 ASP A C 1
ATOM 1049 O O . ASP A 1 138 ? -9.055 -5.006 7.648 1.00 85.94 138 ASP A O 1
ATOM 1053 N N . LEU A 1 139 ? -9.476 -3.197 8.908 1.00 86.94 139 LEU A N 1
ATOM 1054 C CA . LEU A 1 139 ? -8.778 -2.268 8.008 1.00 86.94 139 LEU A CA 1
ATOM 1055 C C . LEU A 1 139 ? -7.335 -2.694 7.761 1.00 86.94 139 LEU A C 1
ATOM 1057 O O . LEU A 1 139 ? -6.864 -2.690 6.625 1.00 86.94 139 LEU A O 1
ATOM 1061 N N . ARG A 1 140 ? -6.633 -3.083 8.824 1.00 82.69 140 ARG A N 1
ATOM 1062 C CA . ARG A 1 140 ? -5.255 -3.552 8.723 1.00 82.69 140 ARG A CA 1
ATOM 1063 C C . ARG A 1 140 ? -5.156 -4.792 7.842 1.00 82.69 140 ARG A C 1
ATOM 1065 O O . ARG A 1 140 ? -4.272 -4.863 6.992 1.00 82.69 140 ARG A O 1
ATOM 1072 N N . ASP A 1 141 ? -6.041 -5.757 8.047 1.00 85.31 141 ASP A N 1
ATOM 1073 C CA . ASP A 1 141 ? -5.999 -7.023 7.323 1.00 85.31 141 ASP A CA 1
ATOM 1074 C C . ASP A 1 141 ? -6.333 -6.822 5.837 1.00 85.31 141 ASP A C 1
ATOM 1076 O O . ASP A 1 141 ? -5.708 -7.447 4.979 1.00 85.31 141 ASP A O 1
ATOM 1080 N N . ARG A 1 142 ? -7.223 -5.873 5.518 1.00 89.94 142 ARG A N 1
ATOM 1081 C CA . ARG A 1 142 ? -7.493 -5.430 4.141 1.00 89.94 142 ARG A CA 1
ATOM 1082 C C . ARG A 1 142 ? -6.271 -4.778 3.496 1.00 89.94 142 ARG A C 1
ATOM 1084 O O . ARG A 1 142 ? -5.892 -5.172 2.396 1.00 89.94 142 ARG A O 1
ATOM 1091 N N . VAL A 1 143 ? -5.610 -3.842 4.184 1.00 89.88 143 VAL A N 1
ATOM 1092 C CA . VAL A 1 143 ? -4.370 -3.217 3.680 1.00 89.88 143 VAL A CA 1
ATOM 1093 C C . VAL A 1 143 ? -3.284 -4.271 3.457 1.00 89.88 143 VAL A C 1
ATOM 1095 O O . VAL A 1 143 ? -2.655 -4.288 2.403 1.00 89.88 143 VAL A O 1
ATOM 1098 N N . ALA A 1 144 ? -3.097 -5.193 4.405 1.00 86.50 144 ALA A N 1
ATOM 1099 C CA . ALA A 1 144 ? -2.141 -6.288 4.271 1.00 86.50 144 ALA A CA 1
ATOM 1100 C C . ALA A 1 144 ? -2.453 -7.192 3.068 1.00 86.50 144 ALA A C 1
ATOM 1102 O O . ALA A 1 144 ? -1.535 -7.599 2.354 1.00 86.50 144 ALA A O 1
ATOM 1103 N N . GLY A 1 145 ? -3.736 -7.477 2.825 1.00 87.00 145 GLY A N 1
ATOM 1104 C CA . GLY A 1 145 ? -4.195 -8.192 1.635 1.00 87.00 145 GLY A CA 1
ATOM 1105 C C . GLY A 1 145 ? -3.827 -7.457 0.347 1.00 87.00 145 GLY A C 1
ATOM 1106 O O . GLY A 1 145 ? -3.232 -8.049 -0.543 1.00 87.00 145 GLY A O 1
ATOM 1107 N N . HIS A 1 146 ? -4.080 -6.152 0.273 1.00 89.31 146 HIS A N 1
ATOM 1108 C CA . HIS A 1 146 ? -3.759 -5.367 -0.920 1.00 89.31 146 HIS A CA 1
ATOM 1109 C C . HIS A 1 146 ? -2.253 -5.227 -1.174 1.00 89.31 146 HIS A C 1
ATOM 1111 O O . HIS A 1 146 ? -1.832 -5.287 -2.325 1.00 89.31 146 HIS A O 1
ATOM 1117 N N . ILE A 1 147 ? -1.430 -5.124 -0.125 1.00 87.56 147 ILE A N 1
ATOM 1118 C CA . ILE A 1 147 ? 0.037 -5.156 -0.254 1.00 87.56 147 ILE A CA 1
ATOM 1119 C C . ILE A 1 147 ? 0.492 -6.508 -0.806 1.00 87.56 147 ILE A C 1
ATOM 1121 O O . ILE A 1 147 ? 1.342 -6.561 -1.696 1.00 87.56 147 ILE A O 1
ATOM 1125 N N . ARG A 1 148 ? -0.083 -7.606 -0.298 1.00 84.62 148 ARG A N 1
ATOM 1126 C CA . ARG A 1 148 ? 0.206 -8.959 -0.783 1.00 84.62 148 ARG A CA 1
ATOM 1127 C C . ARG A 1 148 ? -0.146 -9.089 -2.263 1.00 84.62 148 ARG A C 1
ATOM 1129 O O . ARG A 1 148 ? 0.702 -9.534 -3.029 1.00 84.62 148 ARG A O 1
ATOM 1136 N N . ASP A 1 149 ? -1.343 -8.659 -2.655 1.00 83.62 149 ASP A N 1
ATOM 1137 C CA . ASP A 1 149 ? -1.780 -8.666 -4.052 1.00 83.62 149 ASP A CA 1
ATOM 1138 C C . ASP A 1 149 ? -0.814 -7.853 -4.923 1.00 83.62 149 ASP A C 1
ATOM 1140 O O . ASP A 1 149 ? -0.307 -8.363 -5.916 1.00 83.62 149 ASP A O 1
ATOM 1144 N N . PHE A 1 150 ? -0.480 -6.625 -4.519 1.00 84.00 150 PHE A N 1
ATOM 1145 C CA . PHE A 1 150 ? 0.454 -5.774 -5.260 1.00 84.00 150 PHE A CA 1
ATOM 1146 C C . PHE A 1 150 ? 1.843 -6.415 -5.424 1.00 84.00 150 PHE A C 1
ATOM 1148 O O . PHE A 1 150 ? 2.473 -6.271 -6.471 1.00 84.00 150 PHE A O 1
ATOM 1155 N N . THR A 1 151 ? 2.313 -7.132 -4.400 1.00 77.88 151 THR A N 1
ATOM 1156 C CA . THR A 1 151 ? 3.643 -7.760 -4.391 1.00 77.88 151 THR A CA 1
ATOM 1157 C C . THR A 1 151 ? 3.700 -9.018 -5.261 1.00 77.88 151 THR A C 1
ATOM 1159 O O . THR A 1 151 ? 4.710 -9.259 -5.924 1.00 77.88 151 THR A O 1
ATOM 1162 N N . PHE A 1 152 ? 2.635 -9.827 -5.261 1.00 72.44 152 PHE A N 1
ATOM 1163 C CA . PHE A 1 152 ? 2.643 -11.159 -5.873 1.00 72.44 152 PHE A CA 1
ATOM 1164 C C . PHE A 1 152 ? 1.944 -11.263 -7.229 1.00 72.44 152 PHE A C 1
ATOM 1166 O O . PHE A 1 152 ? 2.310 -12.156 -7.989 1.00 72.44 152 PHE A O 1
ATOM 1173 N N . TYR A 1 153 ? 0.953 -10.420 -7.546 1.00 59.50 153 TYR A N 1
ATOM 1174 C CA . TYR A 1 153 ? 0.081 -10.680 -8.704 1.00 59.50 153 TYR A CA 1
ATOM 1175 C C . TYR A 1 153 ? 0.780 -10.550 -10.070 1.00 59.50 153 TYR A C 1
ATOM 1177 O O . TYR A 1 153 ? 0.275 -11.092 -11.041 1.00 59.50 153 TYR A O 1
ATOM 1185 N N . SER A 1 154 ? 1.965 -9.938 -10.120 1.00 52.69 154 SER A N 1
ATOM 1186 C CA . SER A 1 154 ? 2.925 -9.992 -11.231 1.00 52.69 154 SER A CA 1
ATOM 1187 C C . SER A 1 154 ? 4.276 -9.608 -10.642 1.00 52.69 154 SER A C 1
ATOM 1189 O O . SER A 1 154 ? 4.568 -8.427 -10.499 1.00 52.69 154 SER A O 1
ATOM 1191 N N . SER A 1 155 ? 5.027 -10.597 -10.149 1.00 60.47 155 SER A N 1
ATOM 1192 C CA . SER A 1 155 ? 6.188 -10.421 -9.263 1.00 60.47 155 SER A CA 1
ATOM 1193 C C . SER A 1 155 ? 7.022 -9.179 -9.590 1.00 60.47 155 SER A C 1
ATOM 1195 O O . SER A 1 155 ? 7.652 -9.126 -10.644 1.00 60.47 155 SER A O 1
ATOM 1197 N N . ILE A 1 156 ? 7.093 -8.235 -8.649 1.00 61.41 156 ILE A N 1
ATOM 1198 C CA . ILE A 1 156 ? 8.000 -7.072 -8.693 1.00 61.41 156 ILE A CA 1
ATOM 1199 C C . ILE A 1 156 ? 9.431 -7.511 -9.067 1.00 61.41 156 ILE A C 1
ATOM 1201 O O . ILE A 1 156 ? 10.148 -6.821 -9.783 1.00 61.41 156 ILE A O 1
ATOM 1205 N N . SER A 1 157 ? 9.820 -8.718 -8.648 1.00 58.84 157 SER A N 1
ATOM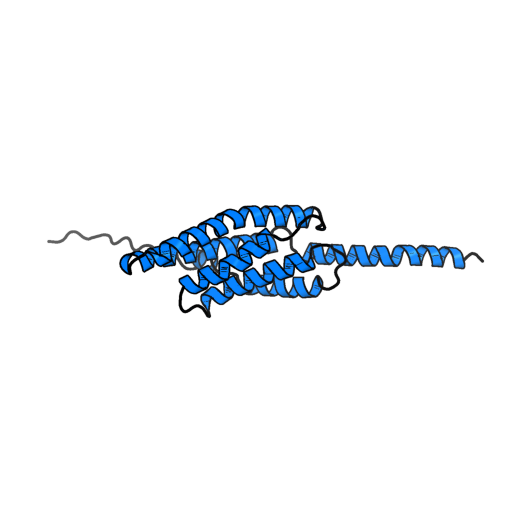 1206 C CA . SER A 1 157 ? 11.067 -9.382 -9.028 1.00 58.84 157 SER A CA 1
ATOM 1207 C C . SER A 1 157 ? 11.257 -9.554 -10.542 1.00 58.84 157 SER A C 1
ATOM 1209 O O . SER A 1 157 ? 12.372 -9.383 -11.015 1.00 58.84 157 SER A O 1
ATOM 1211 N N . VAL A 1 158 ? 10.209 -9.869 -11.311 1.00 59.47 158 VAL A N 1
ATOM 1212 C CA . VAL A 1 158 ? 10.267 -10.002 -12.780 1.00 59.47 158 VAL A CA 1
ATOM 1213 C C . VAL A 1 158 ? 10.389 -8.641 -13.457 1.00 59.47 158 VAL A C 1
ATOM 1215 O O . VAL A 1 158 ? 11.191 -8.521 -14.374 1.00 59.47 158 VAL A O 1
ATOM 1218 N N . GLU A 1 159 ? 9.686 -7.603 -12.995 1.00 61.72 159 GLU A N 1
ATOM 1219 C CA . GLU A 1 159 ? 9.862 -6.245 -13.540 1.00 61.72 159 GLU A CA 1
ATOM 1220 C C . GLU A 1 159 ? 11.279 -5.714 -13.323 1.00 61.72 159 GLU A C 1
ATOM 1222 O O . GLU A 1 159 ? 11.881 -5.165 -14.243 1.00 61.72 159 GLU A O 1
ATOM 1227 N N . ILE A 1 160 ? 11.840 -5.936 -12.133 1.00 60.19 160 ILE A N 1
ATOM 1228 C CA . ILE A 1 160 ? 13.234 -5.601 -11.826 1.00 60.19 160 ILE A CA 1
ATOM 1229 C C . ILE A 1 160 ? 14.187 -6.360 -12.757 1.00 60.19 160 ILE A C 1
ATOM 1231 O O . ILE A 1 160 ? 15.118 -5.777 -13.313 1.00 60.19 160 ILE A O 1
ATOM 1235 N N . LEU A 1 161 ? 13.954 -7.661 -12.952 1.00 58.62 161 LEU A N 1
ATOM 1236 C CA . LEU A 1 161 ? 14.817 -8.514 -13.769 1.00 58.62 161 LEU A CA 1
ATOM 1237 C C . LEU A 1 161 ? 14.754 -8.132 -15.255 1.00 58.62 161 LEU A C 1
ATOM 1239 O O . LEU A 1 161 ? 15.792 -8.032 -15.904 1.00 58.62 161 LEU A O 1
ATOM 1243 N N . VAL A 1 162 ? 13.557 -7.854 -15.777 1.00 61.25 162 VAL A N 1
ATOM 1244 C CA . VAL A 1 162 ? 13.343 -7.391 -17.156 1.00 61.25 162 VAL A CA 1
ATOM 1245 C C . VAL A 1 162 ? 13.927 -5.994 -17.357 1.00 61.25 162 VAL A C 1
ATOM 1247 O O . VAL A 1 162 ? 14.639 -5.780 -18.333 1.00 61.25 162 VAL A O 1
ATOM 1250 N N . GLY A 1 163 ? 13.698 -5.061 -16.430 1.00 59.94 163 GLY A N 1
ATOM 1251 C CA . GLY A 1 163 ? 14.249 -3.706 -16.499 1.00 59.94 163 GLY A CA 1
ATOM 1252 C C . GLY A 1 163 ? 15.777 -3.692 -16.552 1.00 59.94 163 GLY A C 1
ATOM 1253 O O . GLY A 1 163 ? 16.370 -3.036 -17.413 1.00 59.94 163 GLY A O 1
ATOM 1254 N N . ASN A 1 164 ? 16.417 -4.496 -15.698 1.00 59.72 164 ASN A N 1
ATOM 1255 C CA . ASN A 1 164 ? 17.871 -4.648 -15.682 1.00 59.72 164 ASN A CA 1
ATOM 1256 C C . ASN A 1 164 ? 18.399 -5.315 -16.962 1.00 59.72 164 ASN A C 1
ATOM 1258 O O . ASN A 1 164 ? 19.426 -4.891 -17.492 1.00 59.72 164 ASN A O 1
ATOM 1262 N N . LEU A 1 165 ? 17.692 -6.317 -17.496 1.00 58.84 165 LEU A N 1
ATOM 1263 C CA . LEU A 1 165 ? 18.062 -6.973 -18.752 1.00 58.84 165 LEU A CA 1
ATOM 1264 C C . LEU A 1 165 ? 17.973 -6.004 -19.943 1.00 58.84 165 LEU A C 1
ATOM 1266 O O . LEU A 1 165 ? 18.895 -5.931 -20.752 1.00 58.84 165 LEU A O 1
ATOM 1270 N N . VAL A 1 166 ? 16.894 -5.222 -20.032 1.00 60.53 166 VAL A N 1
ATOM 1271 C CA . VAL A 1 166 ? 16.700 -4.219 -21.091 1.00 60.53 166 VAL A CA 1
ATOM 1272 C C . VAL A 1 166 ? 17.783 -3.142 -21.026 1.00 60.53 166 VAL A C 1
ATOM 1274 O O . VAL A 1 166 ? 18.346 -2.786 -22.062 1.00 60.53 166 VAL A O 1
ATOM 1277 N N . ALA A 1 167 ? 18.133 -2.661 -19.829 1.00 59.91 167 ALA A N 1
ATOM 1278 C CA . ALA A 1 167 ? 19.224 -1.702 -19.656 1.00 59.91 167 ALA A CA 1
ATOM 1279 C C . ALA A 1 167 ? 20.569 -2.259 -20.148 1.00 59.91 167 ALA A C 1
ATOM 1281 O O . ALA A 1 167 ? 21.278 -1.578 -20.887 1.00 59.91 167 ALA A O 1
ATOM 1282 N N . GLN A 1 168 ? 20.892 -3.510 -19.804 1.00 60.28 168 GLN A N 1
ATOM 1283 C CA . GLN A 1 168 ? 22.121 -4.167 -20.259 1.00 60.28 168 GLN A CA 1
ATOM 1284 C C . GLN A 1 168 ? 22.152 -4.339 -21.783 1.00 60.28 168 GLN A C 1
ATOM 1286 O O . GLN A 1 168 ? 23.142 -3.986 -22.417 1.00 60.28 168 GLN A O 1
ATOM 1291 N N . VAL A 1 169 ? 21.063 -4.805 -22.402 1.00 58.47 169 VAL A N 1
ATOM 1292 C CA . VAL A 1 169 ? 20.986 -4.957 -23.868 1.00 58.47 169 VAL A CA 1
ATOM 1293 C C . VAL A 1 169 ? 21.120 -3.606 -24.578 1.00 58.47 169 VAL A C 1
ATOM 1295 O O . VAL A 1 169 ? 21.820 -3.503 -25.586 1.00 58.47 169 VAL A O 1
ATOM 1298 N N . THR A 1 170 ? 20.514 -2.553 -24.027 1.00 59.75 170 THR A N 1
ATOM 1299 C CA . THR A 1 170 ? 20.584 -1.193 -24.586 1.00 59.75 170 THR A CA 1
ATOM 1300 C C . THR A 1 170 ? 21.995 -0.604 -24.492 1.00 59.75 170 THR A C 1
ATOM 1302 O O . THR A 1 170 ? 22.400 0.146 -25.373 1.00 59.75 170 THR A O 1
ATOM 1305 N N . GLN A 1 171 ? 22.776 -0.969 -23.471 1.00 60.69 171 GLN A N 1
ATOM 1306 C CA . GLN A 1 171 ? 24.182 -0.565 -23.345 1.00 60.69 171 GLN A CA 1
ATOM 1307 C C . GLN A 1 171 ? 25.131 -1.359 -24.258 1.00 60.69 171 GLN A C 1
ATOM 1309 O O . GLN A 1 171 ? 26.172 -0.836 -24.651 1.00 60.69 171 GLN A O 1
ATOM 1314 N N . ILE A 1 172 ? 24.785 -2.598 -24.620 1.00 57.03 172 ILE A N 1
ATOM 1315 C CA . ILE A 1 172 ? 25.612 -3.454 -25.488 1.00 57.03 172 ILE A CA 1
ATOM 1316 C C . ILE A 1 172 ? 25.393 -3.131 -26.975 1.00 57.03 172 ILE A C 1
ATOM 1318 O O . ILE A 1 172 ? 26.339 -3.178 -27.761 1.00 57.03 172 ILE A O 1
ATOM 1322 N N . ALA A 1 173 ? 24.170 -2.767 -27.376 1.00 53.88 173 ALA A N 1
ATOM 1323 C CA . ALA A 1 173 ? 23.825 -2.511 -28.779 1.00 53.88 173 ALA A CA 1
ATOM 1324 C C . ALA A 1 173 ? 24.728 -1.476 -29.504 1.00 53.88 173 ALA A C 1
ATOM 1326 O O . ALA A 1 173 ? 25.090 -1.733 -30.655 1.00 53.88 173 ALA A O 1
ATOM 1327 N N . PRO A 1 174 ? 25.170 -0.367 -28.874 1.00 54.28 174 PRO A N 1
ATOM 1328 C CA . PRO A 1 174 ? 26.100 0.583 -29.491 1.00 54.28 174 PRO A CA 1
ATOM 1329 C C . PRO A 1 174 ? 27.526 0.028 -29.642 1.00 54.28 174 PRO A C 1
ATOM 1331 O O . PRO A 1 174 ? 28.180 0.277 -30.652 1.00 54.28 174 PRO A O 1
ATOM 1334 N N . GLN A 1 175 ? 28.003 -0.780 -28.687 1.00 52.78 175 GLN A N 1
ATOM 1335 C CA . GLN A 1 175 ? 29.373 -1.318 -28.715 1.00 52.78 175 GLN A CA 1
ATOM 1336 C C . GLN A 1 175 ? 29.572 -2.367 -29.820 1.00 52.78 175 GLN A C 1
ATOM 1338 O O . GLN A 1 175 ? 30.656 -2.489 -30.396 1.00 52.78 175 GLN A O 1
ATOM 1343 N N . VAL A 1 176 ? 28.514 -3.101 -30.180 1.00 53.56 176 VAL A N 1
ATOM 1344 C CA . VAL A 1 176 ? 28.547 -4.065 -31.294 1.00 53.56 176 VAL A CA 1
ATOM 1345 C C . VAL A 1 176 ? 28.571 -3.356 -32.659 1.00 53.56 176 VAL A C 1
ATOM 1347 O O . VAL A 1 176 ? 29.114 -3.898 -33.623 1.00 53.56 176 VAL A O 1
ATOM 1350 N N . GLN A 1 177 ? 28.043 -2.132 -32.764 1.00 47.06 177 GLN A N 1
ATOM 1351 C CA . GLN A 1 177 ? 28.126 -1.335 -33.995 1.00 47.06 177 GLN A CA 1
ATOM 1352 C C . GLN A 1 177 ? 29.513 -0.708 -34.197 1.00 47.06 177 GLN A C 1
ATOM 1354 O O . GLN A 1 177 ? 30.020 -0.735 -35.317 1.00 47.06 177 GLN A O 1
ATOM 1359 N N . GLU A 1 178 ? 30.169 -0.232 -33.135 1.00 49.56 178 GLU A N 1
ATOM 1360 C CA . GLU A 1 178 ? 31.534 0.319 -33.228 1.00 49.56 178 GLU A CA 1
ATOM 1361 C C . GLU A 1 178 ? 32.588 -0.756 -33.541 1.00 49.56 178 GLU A C 1
ATOM 1363 O O . GLU A 1 178 ? 33.486 -0.537 -34.357 1.00 49.56 178 GLU A O 1
ATOM 1368 N N . THR A 1 179 ? 32.452 -1.958 -32.973 1.00 49.28 179 THR A N 1
ATOM 1369 C CA . THR A 1 179 ? 33.403 -3.060 -33.224 1.00 49.28 179 THR A CA 1
ATOM 1370 C C . THR A 1 179 ? 33.345 -3.553 -34.680 1.00 49.28 179 THR A C 1
ATOM 1372 O O . THR A 1 179 ? 34.364 -3.946 -35.244 1.00 49.28 179 THR A O 1
ATOM 1375 N N . ASN A 1 180 ? 32.177 -3.476 -35.328 1.00 50.34 180 ASN A N 1
ATOM 1376 C CA . ASN A 1 180 ? 32.008 -3.872 -36.730 1.00 50.34 180 ASN A CA 1
ATOM 1377 C C . ASN A 1 180 ? 32.455 -2.801 -37.745 1.00 50.34 180 ASN A C 1
ATOM 1379 O O . ASN A 1 180 ? 32.671 -3.139 -38.905 1.00 50.34 180 ASN A O 1
ATOM 1383 N N . GLN A 1 181 ? 32.625 -1.537 -37.338 1.00 47.88 181 GLN A N 1
ATOM 1384 C CA . GLN A 1 181 ? 33.170 -0.486 -38.213 1.00 47.88 181 GLN A CA 1
ATOM 1385 C C . GLN A 1 181 ? 34.705 -0.401 -38.161 1.00 47.88 181 GLN A C 1
ATOM 1387 O O . GLN A 1 181 ? 35.327 -0.139 -39.187 1.00 47.88 181 GLN A O 1
ATOM 1392 N N . ASN A 1 182 ? 35.333 -0.709 -37.020 1.00 51.84 182 ASN A N 1
ATOM 1393 C CA . ASN A 1 182 ? 36.799 -0.694 -36.879 1.00 51.84 182 ASN A CA 1
ATOM 1394 C C . ASN A 1 182 ? 37.507 -1.991 -37.324 1.00 51.84 182 ASN A C 1
ATOM 1396 O O . ASN A 1 182 ? 38.732 -2.018 -37.386 1.00 51.84 182 ASN A O 1
ATOM 1400 N N . GLY A 1 183 ? 36.771 -3.062 -37.642 1.00 47.34 183 GLY A N 1
ATOM 1401 C CA . GLY A 1 183 ? 37.330 -4.324 -38.160 1.00 47.34 183 GLY A CA 1
ATOM 1402 C C . GLY A 1 183 ? 37.447 -4.411 -39.690 1.00 47.34 183 GLY A C 1
ATOM 1403 O O . GLY A 1 183 ? 37.835 -5.456 -40.206 1.00 47.34 183 GLY A O 1
ATOM 1404 N N . MET A 1 184 ? 37.076 -3.351 -40.416 1.00 50.59 184 MET A N 1
ATOM 1405 C CA . MET A 1 184 ? 37.087 -3.280 -41.888 1.00 50.59 184 MET A CA 1
ATOM 1406 C C . MET A 1 184 ? 38.042 -2.209 -42.451 1.00 50.59 184 MET A C 1
ATOM 1408 O O . MET A 1 184 ? 37.965 -1.901 -43.640 1.00 50.59 184 MET A O 1
ATOM 1412 N N . SER A 1 185 ? 38.927 -1.641 -41.623 1.00 45.03 185 SER A N 1
ATOM 1413 C CA . SER A 1 185 ? 39.986 -0.710 -42.057 1.00 45.03 185 SER A CA 1
ATOM 1414 C C . SER A 1 185 ? 41.354 -1.376 -42.079 1.00 45.03 185 SER A C 1
ATOM 1416 O O . SER A 1 185 ? 41.666 -2.091 -41.102 1.00 45.03 185 SER A O 1
#

Foldseek 3Di:
DDDDDPDPDDPPPDDPVVVLQALDPVLLVLLVVLLVLCVPFPFPLSNVLSVLLSVLNVLLNCVVPPDPDLLVSLVVNLVSLVSLLPRDCPRGDPVLSVLSVVLNVQSVVLNVVSVVLNVVVVVDDPVCVVVSVVSSSVSSSSSSVSSVCSCPVPHSVVVSVVRVVVVVVVVVVVVVVVVVVVVPD

Sequence (185 aa):
MSTPQTSTKPGPVSTLARAAHTLGSGILDTLRLAKEAATGSSVPGLEGTIRTVLALAEMVQGFNQSMKSNKKALAELQPYLEDLNKIDTSDCSNDLKDRLEAFQMKVTPIIAECKSLQLKGKVTHFWKGKEYKEKIQDLRDRVAGHIRDFTFYSSISVEILVGNLVAQVTQIAPQVQETNQNGMS

pLDDT: mean 70.82, std 17.9, range [28.31, 93.38]

Organism: NCBI:txid1033008